Protein AF-A0A832DLS6-F1 (afdb_monomer)

Organism: NCBI:txid591197

Sequence (279 aa):
MELAEVLKFIRTNTEWLYVVIYQNKLFFIDYWSFVHFFSGILLPVVLTNLKIKRVYSISTLILIAYEVVEISLIYFAFNVFKPETIKDQFTDIFIGMFGVIIISLMKRKLSFQNLNLKLNLYALFSSFIVAFIWVGFYKYQYNFEALNTKGLNLWAFLWWSICLFLICQFHLRQKNKFQNEILYYFTLYISYLIILLVVEFIGYKILGIREIYHSDSTALLFDIIHGTFTLHFFYLTSPFIMIFFIELIKYLFEKFFYLNSSNQLNKQLVIFETAEAAE

Radius of gyration: 22.45 Å; Cα contacts (8 Å, |Δi|>4): 280; chains: 1; bounding box: 40×54×77 Å

Structure (mmCIF, N/CA/C/O backbone):
data_AF-A0A832DLS6-F1
#
_entry.id   AF-A0A832DLS6-F1
#
loop_
_atom_site.group_PDB
_atom_site.id
_atom_site.type_symbol
_atom_site.label_atom_id
_atom_site.label_alt_id
_atom_site.label_comp_id
_atom_site.label_asym_id
_atom_site.label_entity_id
_atom_site.label_seq_id
_atom_site.pdbx_PDB_ins_code
_atom_site.Cartn_x
_atom_site.Cartn_y
_atom_site.Cartn_z
_atom_site.occupancy
_atom_site.B_iso_or_equiv
_atom_site.auth_seq_id
_atom_site.auth_comp_id
_atom_site.auth_asym_id
_atom_site.auth_atom_id
_atom_site.pdbx_PDB_model_num
ATOM 1 N N . MET A 1 1 ? -15.694 -10.496 -23.649 1.00 71.56 1 MET A N 1
ATOM 2 C CA . MET A 1 1 ? -14.327 -10.811 -23.209 1.00 71.56 1 MET A CA 1
ATOM 3 C C . MET A 1 1 ? -14.288 -12.298 -22.942 1.00 71.56 1 MET A C 1
ATOM 5 O O . MET A 1 1 ? -15.034 -12.766 -22.085 1.00 71.56 1 MET A O 1
ATOM 9 N N . GLU A 1 2 ? -13.546 -13.041 -23.751 1.00 89.94 2 GLU A N 1
ATOM 10 C CA . GLU A 1 2 ? -13.392 -14.487 -23.568 1.00 89.94 2 GLU A CA 1
ATOM 11 C C . GLU A 1 2 ? -12.609 -14.771 -22.283 1.00 89.94 2 GLU A C 1
ATOM 13 O O . GLU A 1 2 ? -11.793 -13.949 -21.865 1.00 89.94 2 GLU A O 1
ATOM 18 N N . LEU A 1 3 ? -12.817 -15.937 -21.658 1.00 82.75 3 LEU A N 1
ATOM 19 C CA . LEU A 1 3 ? -12.108 -16.308 -20.426 1.00 82.75 3 LEU A CA 1
ATOM 20 C C . LEU A 1 3 ? -10.589 -16.124 -20.580 1.00 82.75 3 LEU A C 1
ATOM 22 O O . LEU A 1 3 ? -9.965 -15.502 -19.730 1.00 82.75 3 LEU A O 1
ATOM 26 N N . ALA A 1 4 ? -10.008 -16.559 -21.701 1.00 84.81 4 ALA A N 1
ATOM 27 C CA . ALA A 1 4 ? -8.581 -16.408 -21.984 1.00 84.81 4 ALA A CA 1
ATOM 28 C C . ALA A 1 4 ? -8.097 -14.944 -21.960 1.00 84.81 4 ALA A C 1
ATOM 30 O O . ALA A 1 4 ? -6.998 -14.665 -21.475 1.00 84.81 4 ALA A O 1
ATOM 31 N N . GLU A 1 5 ? -8.915 -14.001 -22.432 1.00 88.44 5 GLU A N 1
ATOM 32 C CA . GLU A 1 5 ? -8.599 -12.570 -22.397 1.00 88.44 5 GLU A CA 1
ATOM 33 C C . GLU A 1 5 ? -8.604 -12.038 -20.963 1.00 88.44 5 GLU A C 1
ATOM 35 O O . GLU A 1 5 ? -7.692 -11.300 -20.588 1.00 88.44 5 GLU A O 1
ATOM 40 N N . VAL A 1 6 ? -9.571 -12.467 -20.140 1.00 85.50 6 VAL A N 1
ATOM 41 C CA . VAL A 1 6 ? -9.621 -12.123 -18.708 1.00 85.50 6 VAL A CA 1
ATOM 42 C C . VAL A 1 6 ? -8.366 -12.620 -17.994 1.00 85.50 6 VAL A C 1
ATOM 44 O O . VAL A 1 6 ? -7.733 -11.874 -17.250 1.00 85.50 6 VAL A O 1
ATOM 47 N N . LEU A 1 7 ? -7.976 -13.871 -18.241 1.00 83.12 7 LEU A N 1
ATOM 48 C CA . LEU A 1 7 ? -6.823 -14.487 -17.585 1.00 83.12 7 LEU A CA 1
ATOM 49 C C . LEU A 1 7 ? -5.512 -13.819 -18.002 1.00 83.12 7 LEU A C 1
ATOM 51 O O . LEU A 1 7 ? -4.669 -13.516 -17.156 1.00 83.12 7 LEU A O 1
ATOM 55 N N . LYS A 1 8 ? -5.361 -13.521 -19.297 1.00 86.81 8 LYS A N 1
ATOM 56 C CA . LYS A 1 8 ? -4.220 -12.755 -19.809 1.00 86.81 8 LYS A CA 1
ATOM 57 C C . LYS A 1 8 ? -4.169 -11.366 -19.178 1.00 86.81 8 LYS A C 1
ATOM 59 O O . LYS A 1 8 ? -3.100 -10.942 -18.747 1.00 86.81 8 LYS A O 1
ATOM 64 N N . PHE A 1 9 ? -5.312 -10.687 -19.080 1.00 89.19 9 PHE A N 1
ATOM 65 C CA . PHE A 1 9 ? -5.409 -9.381 -18.438 1.00 89.19 9 PHE A CA 1
ATOM 66 C C . PHE A 1 9 ? -4.965 -9.437 -16.973 1.00 89.19 9 PHE A C 1
ATOM 68 O O . PHE A 1 9 ? -4.115 -8.642 -16.578 1.00 89.19 9 PHE A O 1
ATOM 75 N N . ILE A 1 10 ? -5.469 -10.392 -16.184 1.00 86.81 10 ILE A N 1
ATOM 76 C CA . ILE A 1 10 ? -5.063 -10.566 -14.780 1.00 86.81 10 ILE A CA 1
ATOM 77 C C . ILE A 1 10 ? -3.549 -10.768 -14.702 1.00 86.81 10 ILE A C 1
ATOM 79 O O . ILE A 1 10 ? -2.863 -9.982 -14.054 1.00 86.81 10 ILE A O 1
ATOM 83 N N . ARG A 1 11 ? -3.014 -11.747 -15.440 1.00 85.19 11 ARG A N 1
ATOM 84 C CA . ARG A 1 11 ? -1.590 -12.096 -15.402 1.00 85.19 11 ARG A CA 1
ATOM 85 C C . ARG A 1 11 ? -0.679 -10.930 -15.778 1.00 85.19 11 ARG A C 1
ATOM 87 O O . ARG A 1 11 ? 0.310 -10.692 -15.097 1.00 85.19 11 ARG A O 1
ATOM 94 N N . THR A 1 12 ? -0.990 -10.182 -16.836 1.00 88.56 12 THR A N 1
ATOM 95 C CA . THR A 1 12 ? -0.163 -9.036 -17.260 1.00 88.56 12 THR A CA 1
ATOM 96 C C . THR A 1 12 ? -0.137 -7.915 -16.214 1.00 88.56 12 THR A C 1
ATOM 98 O O . THR A 1 12 ? 0.878 -7.225 -16.061 1.00 88.56 12 THR A O 1
ATOM 101 N N . ASN A 1 13 ? -1.230 -7.751 -15.465 1.00 90.12 13 ASN A N 1
ATOM 102 C CA . ASN A 1 13 ? -1.349 -6.726 -14.432 1.00 90.12 13 ASN A CA 1
ATOM 103 C C . ASN A 1 13 ? -0.791 -7.168 -13.071 1.00 90.12 13 ASN A C 1
ATOM 105 O O . ASN A 1 13 ? -0.378 -6.310 -12.295 1.00 90.12 13 ASN A O 1
ATOM 109 N N . THR A 1 14 ? -0.710 -8.471 -12.789 1.00 91.75 14 THR A N 1
ATOM 110 C CA . THR A 1 14 ? -0.171 -9.001 -11.524 1.00 91.75 14 THR A CA 1
ATOM 111 C C . THR A 1 14 ? 1.238 -9.576 -11.638 1.00 91.75 14 THR A C 1
ATOM 113 O O . THR A 1 14 ? 1.842 -9.877 -10.618 1.00 91.75 14 THR A O 1
ATOM 116 N N . GLU A 1 15 ? 1.818 -9.694 -12.838 1.00 92.00 15 GLU A N 1
ATOM 117 C CA . GLU A 1 15 ? 3.132 -10.330 -13.033 1.00 92.00 15 GLU A CA 1
ATOM 118 C C . GLU A 1 15 ? 4.255 -9.721 -12.180 1.00 92.00 15 GLU A C 1
ATOM 120 O O . GLU A 1 15 ? 5.154 -10.440 -11.749 1.00 92.00 15 GLU A O 1
ATOM 125 N N . TRP A 1 16 ? 4.200 -8.415 -11.918 1.00 94.50 16 TRP A N 1
ATOM 126 C CA . TRP A 1 16 ? 5.198 -7.736 -11.094 1.00 94.50 16 TRP A CA 1
ATOM 127 C C . TRP A 1 16 ? 5.186 -8.212 -9.635 1.00 94.50 16 TRP A C 1
ATOM 129 O O . TRP A 1 16 ? 6.217 -8.109 -8.978 1.00 94.50 16 TRP A O 1
ATOM 139 N N . LEU A 1 17 ? 4.065 -8.758 -9.143 1.00 95.25 17 LEU A N 1
ATOM 140 C CA . LEU A 1 17 ? 3.954 -9.284 -7.782 1.00 95.25 17 LEU A CA 1
ATOM 141 C C . LEU A 1 17 ? 4.797 -10.557 -7.585 1.00 95.25 17 LEU A C 1
ATOM 143 O O . LEU A 1 17 ? 5.394 -10.735 -6.531 1.00 95.25 17 LEU A O 1
ATOM 147 N N . TYR A 1 18 ? 4.967 -11.352 -8.645 1.00 93.50 18 TYR A N 1
ATOM 148 C CA . TYR A 1 18 ? 5.774 -12.583 -8.660 1.00 93.50 18 TYR A CA 1
ATOM 149 C C . TYR A 1 18 ? 7.294 -12.340 -8.718 1.00 93.50 18 TYR A C 1
ATOM 151 O O . TYR A 1 18 ? 8.083 -13.253 -8.984 1.00 93.50 18 TYR A O 1
ATOM 159 N N . VAL A 1 19 ? 7.744 -11.090 -8.591 1.00 94.88 19 VAL A N 1
ATOM 160 C CA . VAL A 1 19 ? 9.173 -10.776 -8.627 1.00 94.88 19 VAL A CA 1
ATOM 161 C C . VAL A 1 19 ? 9.808 -11.134 -7.290 1.00 94.88 19 VAL A C 1
ATOM 163 O O . VAL A 1 19 ? 9.576 -10.482 -6.276 1.00 94.88 19 VAL A O 1
ATOM 166 N N . VAL A 1 20 ? 10.680 -12.140 -7.330 1.00 95.38 20 VAL A N 1
ATOM 167 C CA . VAL A 1 20 ? 11.445 -12.617 -6.174 1.00 95.38 20 VAL A CA 1
ATOM 168 C C . VAL A 1 20 ? 12.399 -11.537 -5.667 1.00 95.38 20 VAL A C 1
ATOM 170 O O . VAL A 1 20 ? 13.265 -11.054 -6.401 1.00 95.38 20 VAL A O 1
ATOM 173 N N . ILE A 1 21 ? 12.265 -11.205 -4.388 1.00 95.31 21 ILE A N 1
ATOM 174 C CA . ILE A 1 21 ? 13.106 -10.255 -3.652 1.00 95.31 21 ILE A CA 1
ATOM 175 C C . ILE A 1 21 ? 14.221 -11.004 -2.929 1.00 95.31 21 ILE A C 1
ATOM 177 O O . ILE A 1 21 ? 15.370 -10.566 -2.908 1.00 95.31 21 ILE A O 1
ATOM 181 N N . TYR A 1 22 ? 13.884 -12.143 -2.324 1.00 95.69 22 TYR A N 1
ATOM 182 C CA . TYR A 1 22 ? 14.816 -12.942 -1.545 1.00 95.69 22 TYR A CA 1
ATOM 183 C C . TYR A 1 22 ? 14.443 -14.421 -1.591 1.00 95.69 22 TYR A C 1
ATOM 185 O O . TYR A 1 22 ? 13.294 -14.786 -1.382 1.00 95.69 22 TYR A O 1
ATOM 193 N N . GLN A 1 23 ? 15.427 -15.293 -1.806 1.00 95.31 23 GLN A N 1
ATOM 194 C CA . GLN A 1 23 ? 15.210 -16.736 -1.812 1.00 95.31 23 GLN A CA 1
ATOM 195 C C . GLN A 1 23 ? 16.374 -17.459 -1.139 1.00 95.31 23 GLN A C 1
ATOM 197 O O . GLN A 1 23 ? 17.542 -17.218 -1.445 1.00 95.31 23 GLN A O 1
ATOM 202 N N . ASN A 1 24 ? 16.057 -18.384 -0.235 1.00 95.00 24 ASN A N 1
ATOM 203 C CA . ASN A 1 24 ? 17.026 -19.299 0.357 1.00 95.00 24 ASN A CA 1
ATOM 204 C C . ASN A 1 24 ? 16.451 -20.729 0.451 1.00 95.00 24 ASN A C 1
ATOM 206 O O . ASN A 1 24 ? 15.499 -21.097 -0.241 1.00 95.00 24 ASN A O 1
ATOM 210 N N . LYS A 1 25 ? 17.064 -21.597 1.267 1.00 93.12 25 LYS A N 1
ATOM 211 C CA . LYS A 1 25 ? 16.587 -22.980 1.430 1.00 93.12 25 LYS A CA 1
ATOM 212 C C . LYS A 1 25 ? 15.182 -23.064 2.045 1.00 93.12 25 LYS A C 1
ATOM 214 O O . LYS A 1 25 ? 14.459 -23.981 1.662 1.00 93.12 25 LYS A O 1
ATOM 219 N N . LEU A 1 26 ? 14.831 -22.137 2.936 1.00 90.38 26 LEU A N 1
ATOM 220 C CA . LEU A 1 26 ? 13.615 -22.117 3.757 1.00 90.38 26 LEU A CA 1
ATOM 221 C C . LEU A 1 26 ? 12.569 -21.093 3.295 1.00 90.38 26 LEU A C 1
ATOM 223 O O . LEU A 1 26 ? 11.389 -21.404 3.336 1.00 90.38 26 LEU A O 1
ATOM 227 N N . PHE A 1 27 ? 12.995 -19.904 2.868 1.00 91.81 27 PHE A N 1
ATOM 228 C CA . PHE A 1 27 ? 12.117 -18.782 2.543 1.00 91.81 27 PHE A CA 1
ATOM 229 C C . PHE A 1 27 ? 12.182 -18.418 1.063 1.00 91.81 27 PHE A C 1
ATOM 231 O O . PHE A 1 27 ? 13.255 -18.460 0.448 1.00 91.81 27 PHE A O 1
ATOM 238 N N . PHE A 1 28 ? 11.033 -18.015 0.536 1.00 95.56 28 PHE A N 1
ATOM 239 C CA . PHE A 1 28 ? 10.845 -17.450 -0.791 1.00 95.56 28 PHE A CA 1
ATOM 240 C C . PHE A 1 28 ? 9.986 -16.194 -0.628 1.00 95.56 28 PHE A C 1
ATOM 242 O O . PHE A 1 28 ? 8.816 -16.296 -0.307 1.00 95.56 28 PHE A O 1
ATOM 249 N N . ILE A 1 29 ? 10.605 -15.019 -0.723 1.00 96.38 29 ILE A N 1
ATOM 250 C CA . ILE A 1 29 ? 9.947 -13.726 -0.531 1.00 96.38 29 ILE A CA 1
ATOM 251 C C . ILE A 1 29 ? 9.910 -13.028 -1.879 1.00 96.38 29 ILE A C 1
ATOM 253 O O . ILE A 1 29 ? 10.962 -12.700 -2.441 1.00 96.38 29 ILE A O 1
ATOM 257 N N . ASP A 1 30 ? 8.712 -12.758 -2.361 1.00 96.25 30 ASP A N 1
ATOM 258 C CA . ASP A 1 30 ? 8.432 -11.934 -3.526 1.00 96.25 30 ASP A CA 1
ATOM 259 C C . ASP A 1 30 ? 7.600 -10.701 -3.113 1.00 96.25 30 ASP A C 1
ATOM 261 O O . ASP A 1 30 ? 7.616 -10.292 -1.944 1.00 96.25 30 ASP A O 1
ATOM 265 N N . TYR A 1 31 ? 6.913 -10.049 -4.052 1.00 96.62 31 TYR A N 1
ATOM 266 C CA . TYR A 1 31 ? 6.030 -8.938 -3.700 1.00 96.62 31 TYR A CA 1
ATOM 267 C C . TYR A 1 31 ? 4.631 -9.388 -3.247 1.00 96.62 31 TYR A C 1
ATOM 269 O O . TYR A 1 31 ? 3.991 -8.627 -2.510 1.00 96.62 31 TYR A O 1
ATOM 277 N N . TRP A 1 32 ? 4.169 -10.595 -3.599 1.00 96.12 32 TRP A N 1
ATOM 278 C CA . TRP A 1 32 ? 2.958 -11.187 -3.017 1.00 96.12 32 TRP A CA 1
ATOM 279 C C . TRP A 1 32 ? 3.090 -11.350 -1.511 1.00 96.12 32 TRP A C 1
ATOM 281 O O . TRP A 1 32 ? 2.161 -10.994 -0.784 1.00 96.12 32 TRP A O 1
ATOM 291 N N . SER A 1 33 ? 4.272 -11.705 -1.013 1.00 96.94 33 SER A N 1
ATOM 292 C CA . SER A 1 33 ? 4.547 -11.758 0.425 1.00 96.94 33 SER A CA 1
ATOM 293 C C . SER A 1 33 ? 4.143 -10.475 1.182 1.00 96.94 33 SER A C 1
ATOM 295 O O . SER A 1 33 ? 3.624 -10.544 2.300 1.00 96.94 33 SER A O 1
ATOM 297 N N . PHE A 1 34 ? 4.290 -9.278 0.591 1.00 97.06 34 PHE A N 1
ATOM 298 C CA . PHE A 1 34 ? 3.768 -8.049 1.212 1.00 97.06 34 PHE A CA 1
ATOM 299 C C . PHE A 1 34 ? 2.237 -8.019 1.237 1.00 97.06 34 PHE A C 1
ATOM 301 O O . PHE A 1 34 ? 1.647 -7.627 2.245 1.00 97.06 34 PHE A O 1
ATOM 308 N N . VAL A 1 35 ? 1.578 -8.454 0.164 1.00 96.94 35 VAL A N 1
ATOM 309 C CA . VAL A 1 35 ? 0.115 -8.572 0.110 1.00 96.94 35 VAL A CA 1
ATOM 310 C C . VAL A 1 35 ? -0.386 -9.536 1.189 1.00 96.94 35 VAL A C 1
ATOM 312 O O . VAL A 1 35 ? -1.320 -9.182 1.916 1.00 96.94 35 VAL A O 1
ATOM 315 N N . HIS A 1 36 ? 0.267 -10.688 1.384 1.00 97.50 36 HIS A N 1
ATOM 316 C CA . HIS A 1 36 ? -0.061 -11.626 2.465 1.00 97.50 36 HIS A CA 1
ATOM 317 C C . HIS A 1 36 ? 0.147 -10.997 3.843 1.00 97.50 36 HIS A C 1
ATOM 319 O O . HIS A 1 36 ? -0.736 -11.094 4.700 1.00 97.50 36 HIS A O 1
ATOM 325 N N . PHE A 1 37 ? 1.246 -10.263 4.052 1.00 98.12 37 PHE A N 1
ATOM 326 C CA . PHE A 1 37 ? 1.499 -9.542 5.302 1.00 98.12 37 PHE A CA 1
ATOM 327 C C . PHE A 1 37 ? 0.375 -8.550 5.645 1.00 98.12 37 PHE A C 1
ATOM 329 O O . PHE A 1 37 ? -0.190 -8.593 6.744 1.00 98.12 37 PHE A O 1
ATOM 336 N N . PHE A 1 38 ? 0.008 -7.672 4.704 1.00 97.44 38 PHE A N 1
ATOM 337 C CA . PHE A 1 38 ? -1.060 -6.690 4.917 1.00 97.44 38 PHE A CA 1
ATOM 338 C C . PHE A 1 38 ? -2.434 -7.351 5.041 1.00 97.44 38 PHE A C 1
ATOM 340 O O . PHE A 1 38 ? -3.232 -6.922 5.876 1.00 97.44 38 PHE A O 1
ATOM 347 N N . SER A 1 39 ? -2.696 -8.428 4.299 1.00 97.31 39 SER A N 1
ATOM 348 C CA . SER A 1 39 ? -3.913 -9.236 4.451 1.00 97.31 39 SER A CA 1
ATOM 349 C C . SER A 1 39 ? -4.004 -9.836 5.854 1.00 97.31 39 SER A C 1
ATOM 351 O O . SER A 1 39 ? -5.043 -9.729 6.507 1.00 97.31 39 SER A O 1
ATOM 353 N N . GLY A 1 40 ? -2.895 -10.360 6.380 1.00 97.94 40 GLY A N 1
ATOM 354 C CA . GLY A 1 40 ? -2.780 -10.848 7.753 1.00 97.94 40 GLY A CA 1
ATOM 355 C C . GLY A 1 40 ? -3.058 -9.784 8.818 1.00 97.94 40 GLY A C 1
ATOM 356 O O . GLY A 1 40 ? -3.590 -10.095 9.882 1.00 97.94 40 GLY A O 1
ATOM 357 N N . ILE A 1 41 ? -2.770 -8.513 8.534 1.00 97.50 41 ILE A N 1
ATOM 358 C CA . ILE A 1 41 ? -3.096 -7.393 9.429 1.00 97.50 41 ILE A CA 1
ATOM 359 C C . ILE A 1 41 ? -4.567 -6.981 9.299 1.00 97.50 41 ILE A C 1
ATOM 361 O O . ILE A 1 41 ? -5.247 -6.786 10.309 1.00 97.50 41 ILE A O 1
ATOM 365 N N . LEU A 1 42 ? -5.069 -6.843 8.071 1.00 97.06 42 LEU A N 1
ATOM 366 C CA . LEU A 1 42 ? -6.403 -6.306 7.795 1.00 97.06 42 LEU A CA 1
ATOM 367 C C . LEU A 1 42 ? -7.525 -7.312 8.092 1.00 97.06 42 LEU A C 1
ATOM 369 O O . LEU A 1 42 ? -8.582 -6.903 8.577 1.00 97.06 42 LEU A O 1
ATOM 373 N N . LEU A 1 43 ? -7.308 -8.615 7.882 1.00 97.56 43 LEU A N 1
ATOM 374 C CA . LEU A 1 43 ? -8.317 -9.652 8.133 1.00 97.56 43 LEU A CA 1
ATOM 375 C C . LEU A 1 43 ? -8.808 -9.649 9.596 1.00 97.56 43 LEU A C 1
ATOM 377 O O . LEU A 1 43 ? -10.016 -9.493 9.809 1.00 97.56 43 LEU A O 1
ATOM 381 N N . PRO A 1 44 ? -7.939 -9.711 10.629 1.00 97.62 44 PRO A N 1
ATOM 382 C CA . PRO A 1 44 ? -8.379 -9.610 12.018 1.00 97.62 44 PRO A CA 1
ATOM 383 C C . PRO A 1 44 ? -9.131 -8.315 12.339 1.00 97.62 44 PRO A C 1
ATOM 385 O O . PRO A 1 44 ? -10.058 -8.327 13.159 1.00 97.62 44 PRO A O 1
ATOM 388 N N . VAL A 1 45 ? -8.740 -7.200 11.712 1.00 96.44 45 VAL A N 1
ATOM 389 C CA . VAL A 1 45 ? -9.381 -5.889 11.888 1.00 96.44 45 VAL A CA 1
ATOM 390 C C . VAL A 1 45 ? -10.815 -5.936 11.363 1.00 96.44 45 VAL A C 1
ATOM 392 O O . VAL A 1 45 ? -11.753 -5.639 12.108 1.00 96.44 45 VAL A O 1
ATOM 395 N N . VAL A 1 46 ? -11.006 -6.397 10.124 1.00 97.06 46 VAL A N 1
ATOM 396 C CA . VAL A 1 46 ? -12.327 -6.536 9.491 1.00 97.06 46 VAL A CA 1
ATOM 397 C C . VAL A 1 46 ? -13.208 -7.519 10.264 1.00 97.06 46 VAL A C 1
ATOM 399 O O . VAL A 1 46 ? -14.322 -7.168 10.654 1.00 97.06 46 VAL A O 1
ATOM 402 N N . LEU A 1 47 ? -12.709 -8.718 10.572 1.00 97.06 47 LEU A N 1
ATOM 403 C CA . LEU A 1 47 ? -13.479 -9.746 11.283 1.00 97.06 47 LEU A CA 1
ATOM 404 C C . LEU A 1 47 ? -13.895 -9.296 12.695 1.00 97.06 47 LEU A C 1
ATOM 406 O O . LEU A 1 47 ? -15.022 -9.555 13.123 1.00 97.06 47 LEU A O 1
ATOM 410 N N . THR A 1 48 ? -13.030 -8.569 13.413 1.00 95.38 48 THR A N 1
ATOM 411 C CA . THR A 1 48 ? -13.398 -7.956 14.705 1.00 95.38 48 THR A CA 1
ATOM 412 C C . THR A 1 48 ? -14.519 -6.933 14.526 1.00 95.38 48 THR A C 1
ATOM 414 O O . THR A 1 48 ? -15.464 -6.913 15.315 1.00 95.38 48 THR A O 1
ATOM 417 N N . ASN A 1 49 ? -14.442 -6.094 13.491 1.00 94.56 49 ASN A N 1
ATOM 418 C CA . ASN A 1 49 ? -15.448 -5.068 13.212 1.00 94.56 49 ASN A CA 1
ATOM 419 C C . ASN A 1 49 ? -16.813 -5.662 12.832 1.00 94.56 49 ASN A C 1
ATOM 421 O O . ASN A 1 49 ? -17.840 -5.026 13.092 1.00 94.56 49 ASN A O 1
ATOM 425 N N . LEU A 1 50 ? -16.815 -6.877 12.278 1.00 95.88 50 LEU A N 1
ATOM 426 C CA . LEU A 1 50 ? -17.993 -7.711 12.020 1.00 95.88 50 LEU A CA 1
ATOM 427 C C . LEU A 1 50 ? -18.457 -8.513 13.251 1.00 95.88 50 LEU A C 1
ATOM 429 O O . LEU A 1 50 ? -19.408 -9.282 13.159 1.00 95.88 50 LEU A O 1
ATOM 433 N N . LYS A 1 51 ? -17.815 -8.332 14.415 1.00 94.94 51 LYS A N 1
ATOM 434 C CA . LYS A 1 51 ? -18.118 -9.025 15.682 1.00 94.94 51 LYS A CA 1
ATOM 435 C C . LYS A 1 51 ? -18.020 -10.557 15.589 1.00 94.94 51 LYS A C 1
ATOM 437 O O . LYS A 1 51 ? -18.676 -11.273 16.346 1.00 94.94 51 LYS A O 1
ATOM 442 N N . ILE A 1 52 ? -17.181 -11.070 14.690 1.00 96.00 52 ILE A N 1
ATOM 443 C CA . ILE A 1 52 ? -16.971 -12.510 14.521 1.00 96.00 52 ILE A CA 1
ATOM 444 C C . ILE A 1 52 ? -16.170 -13.059 15.714 1.00 96.00 52 ILE A C 1
ATOM 446 O O . ILE A 1 52 ? -15.182 -12.470 16.154 1.00 96.00 52 ILE A O 1
ATOM 450 N N . LYS A 1 53 ? -16.592 -14.202 16.269 1.00 93.31 53 LYS A N 1
ATOM 451 C CA . LYS A 1 53 ? -15.860 -14.902 17.342 1.00 93.31 53 LYS A CA 1
ATOM 452 C C . LYS A 1 53 ? -14.640 -15.630 16.767 1.00 93.31 53 LYS A C 1
ATOM 454 O O . LYS A 1 53 ? -14.646 -16.018 15.610 1.00 93.31 53 LYS A O 1
ATOM 459 N N . ARG A 1 54 ? -13.607 -15.874 17.587 1.00 95.25 54 ARG A N 1
ATOM 460 C CA . ARG A 1 54 ? -12.374 -16.594 17.179 1.00 95.25 54 ARG A CA 1
ATOM 461 C C . ARG A 1 54 ? -11.653 -15.954 15.975 1.00 95.25 54 ARG A C 1
ATOM 463 O O . ARG A 1 54 ? -11.073 -16.655 15.153 1.00 95.25 54 ARG A O 1
ATOM 470 N N . VAL A 1 55 ? -11.655 -14.618 15.920 1.00 96.06 55 VAL A N 1
ATOM 471 C CA . VAL A 1 55 ? -11.057 -13.778 14.861 1.00 96.06 55 VAL A CA 1
ATOM 472 C C . VAL A 1 55 ? -9.712 -14.300 14.351 1.00 96.06 55 VAL A C 1
ATOM 474 O O . VAL A 1 55 ? -9.538 -14.467 13.148 1.00 96.06 55 VAL A O 1
ATOM 477 N N . TYR A 1 56 ? -8.768 -14.569 15.256 1.00 95.38 56 TYR A N 1
ATOM 478 C CA . TYR A 1 56 ? -7.413 -14.970 14.876 1.00 95.38 56 TYR A CA 1
ATOM 479 C C . TYR A 1 56 ? -7.381 -16.351 14.215 1.00 95.38 56 TYR A C 1
ATOM 481 O O . TYR A 1 56 ? -6.776 -16.497 13.162 1.00 95.38 56 TYR A O 1
ATOM 489 N N . SER A 1 57 ? -8.103 -17.333 14.766 1.00 96.06 57 SER A N 1
ATOM 490 C CA . SER A 1 57 ? -8.197 -18.675 14.178 1.00 96.06 57 SER A CA 1
ATOM 491 C C . SER A 1 57 ? -8.861 -18.653 12.802 1.00 96.06 57 SER A C 1
ATOM 493 O O . SER A 1 57 ? -8.410 -19.346 11.898 1.00 96.06 57 SER A O 1
ATOM 495 N N . ILE A 1 58 ? -9.906 -17.836 12.626 1.00 97.69 58 ILE A N 1
ATOM 496 C CA . ILE A 1 58 ? -10.575 -17.675 11.328 1.00 97.69 58 ILE A CA 1
ATOM 497 C C . ILE A 1 58 ? -9.656 -16.970 10.328 1.00 97.69 58 ILE A C 1
ATOM 499 O O . ILE A 1 58 ? -9.606 -17.381 9.178 1.00 97.69 58 ILE A O 1
ATOM 503 N N . SER A 1 59 ? -8.890 -15.963 10.757 1.00 97.44 59 SER A N 1
ATOM 504 C CA . SER A 1 59 ? -7.913 -15.294 9.883 1.00 97.44 59 SER A CA 1
ATOM 505 C C . SER A 1 59 ? -6.862 -16.284 9.378 1.00 97.44 59 SER A C 1
ATOM 507 O O . SER A 1 59 ? -6.608 -16.342 8.182 1.00 97.44 59 SER A O 1
ATOM 509 N N . THR A 1 60 ? -6.310 -17.117 10.268 1.00 95.69 60 THR A N 1
ATOM 510 C CA . THR A 1 60 ? -5.375 -18.186 9.889 1.00 95.69 60 THR A CA 1
ATOM 511 C C . THR A 1 60 ? -6.015 -19.186 8.929 1.00 95.69 60 THR A C 1
ATOM 513 O O . THR A 1 60 ? -5.395 -19.549 7.937 1.00 95.69 60 THR A O 1
ATOM 516 N N . LEU A 1 61 ? -7.262 -19.602 9.183 1.00 97.56 61 LEU A N 1
ATOM 517 C CA . LEU A 1 61 ? -7.973 -20.520 8.294 1.00 97.56 61 LEU A CA 1
ATOM 518 C C . LEU A 1 61 ? -8.199 -19.915 6.903 1.00 97.56 61 LEU A C 1
ATOM 520 O O . LEU A 1 61 ? -8.033 -20.623 5.921 1.00 97.56 61 LEU A O 1
ATOM 524 N N . ILE A 1 62 ? -8.549 -18.627 6.815 1.00 97.69 62 ILE A N 1
ATOM 525 C CA . ILE A 1 62 ? -8.730 -17.925 5.536 1.00 97.69 62 ILE A CA 1
ATOM 526 C C . ILE A 1 62 ? -7.411 -17.857 4.761 1.00 97.69 62 ILE A C 1
ATOM 528 O O . ILE A 1 62 ? -7.421 -18.137 3.570 1.00 97.69 62 ILE A O 1
ATOM 532 N N . LEU A 1 63 ? -6.292 -17.534 5.420 1.00 96.31 63 LEU A N 1
ATOM 533 C CA . LEU A 1 63 ? -4.974 -17.501 4.770 1.00 96.31 63 LEU A CA 1
ATOM 534 C C . LEU A 1 63 ? -4.583 -18.882 4.222 1.00 96.31 63 LEU A C 1
ATOM 536 O O . LEU A 1 63 ? -4.189 -18.993 3.072 1.00 96.31 63 LEU A O 1
ATOM 540 N N . ILE A 1 64 ? -4.775 -19.949 5.005 1.00 96.06 64 ILE A N 1
ATOM 541 C CA . ILE A 1 64 ? -4.516 -21.323 4.541 1.00 96.06 64 ILE A CA 1
ATOM 542 C C . ILE A 1 64 ? -5.468 -21.708 3.401 1.00 96.06 64 ILE A C 1
ATOM 544 O O . ILE A 1 64 ? -5.059 -22.342 2.434 1.00 96.06 64 ILE A O 1
ATOM 548 N N . ALA A 1 65 ? -6.750 -21.353 3.510 1.00 96.00 65 ALA A N 1
ATOM 549 C CA . ALA A 1 65 ? -7.736 -21.660 2.481 1.00 96.00 65 ALA A CA 1
ATOM 550 C C . ALA A 1 65 ? -7.441 -20.927 1.167 1.00 96.00 65 ALA A C 1
ATOM 552 O O . ALA A 1 65 ? -7.682 -21.500 0.110 1.00 96.00 65 ALA A O 1
ATOM 553 N N . TYR A 1 66 ? -6.916 -19.700 1.229 1.00 94.44 66 TYR A N 1
ATOM 554 C CA . TYR A 1 66 ? -6.491 -18.941 0.056 1.00 94.44 66 TYR A CA 1
ATOM 555 C C . TYR A 1 66 ? -5.408 -19.696 -0.727 1.00 94.44 66 TYR A C 1
ATOM 557 O O . TYR A 1 66 ? -5.631 -19.998 -1.895 1.00 94.44 66 TYR A O 1
ATOM 565 N N . GLU A 1 67 ? -4.334 -20.127 -0.059 1.00 93.00 67 GLU A N 1
ATOM 566 C CA . GLU A 1 67 ? -3.270 -20.943 -0.669 1.00 93.00 67 GLU A CA 1
ATOM 567 C C . GLU A 1 67 ? -3.804 -22.242 -1.294 1.00 93.00 67 GLU A C 1
ATOM 569 O O . GLU A 1 67 ? -3.484 -22.615 -2.422 1.00 93.00 67 GLU A O 1
ATOM 574 N N . VAL A 1 68 ? -4.702 -22.941 -0.589 1.00 91.62 68 VAL A N 1
ATOM 575 C CA . VAL A 1 68 ? -5.322 -24.167 -1.119 1.00 91.62 68 VAL A CA 1
ATOM 576 C C . VAL A 1 68 ? -6.145 -23.875 -2.376 1.00 91.62 68 VAL A C 1
ATOM 578 O O . VAL A 1 68 ? -6.127 -24.673 -3.319 1.00 91.62 68 VAL A O 1
ATOM 581 N N . VAL A 1 69 ? -6.876 -22.758 -2.403 1.00 89.94 69 VAL A N 1
ATOM 582 C CA . VAL A 1 69 ? -7.648 -22.328 -3.575 1.00 89.94 69 VAL A CA 1
ATOM 583 C C . VAL A 1 69 ? -6.718 -21.967 -4.727 1.00 89.94 69 VAL A C 1
ATOM 585 O O . VAL A 1 69 ? -6.990 -22.386 -5.847 1.00 89.94 69 VAL A O 1
ATOM 588 N N . GLU A 1 70 ? -5.618 -21.266 -4.477 1.00 85.06 70 GLU A N 1
ATOM 589 C CA . GLU A 1 70 ? -4.625 -20.922 -5.496 1.00 85.06 70 GLU A CA 1
ATOM 590 C C . GLU A 1 70 ? -4.013 -22.168 -6.145 1.00 85.06 70 GLU A C 1
ATOM 592 O O . GLU A 1 70 ? -4.085 -22.331 -7.368 1.00 85.06 70 GLU A O 1
ATOM 597 N N . ILE A 1 71 ? -3.542 -23.119 -5.333 1.00 85.06 71 ILE A N 1
ATOM 598 C CA . ILE A 1 71 ? -3.052 -24.419 -5.812 1.00 85.06 71 ILE A CA 1
ATOM 599 C C . ILE A 1 71 ? -4.139 -25.130 -6.623 1.00 85.06 71 ILE A C 1
ATOM 601 O O . ILE A 1 71 ? -3.882 -25.645 -7.713 1.00 85.06 71 ILE A O 1
ATOM 605 N N . SER A 1 72 ? -5.374 -25.143 -6.120 1.00 84.19 72 SER A N 1
ATOM 606 C CA . SER A 1 72 ? -6.498 -25.768 -6.819 1.00 84.19 72 SER A CA 1
ATOM 607 C C . SER A 1 72 ? -6.758 -25.100 -8.171 1.00 84.19 72 SER A C 1
ATOM 609 O O . SER A 1 72 ? -6.999 -25.795 -9.155 1.00 84.19 72 SER A O 1
ATOM 611 N N . LEU A 1 73 ? -6.666 -23.773 -8.263 1.00 81.31 73 LEU A N 1
ATOM 612 C CA . LEU A 1 73 ? -6.844 -23.038 -9.515 1.00 81.31 73 LEU A CA 1
ATOM 613 C C . LEU A 1 73 ? -5.727 -23.332 -10.519 1.00 81.31 73 LEU A C 1
ATOM 615 O O . LEU A 1 73 ? -6.019 -23.414 -11.708 1.00 81.31 73 LEU A O 1
ATOM 619 N N . ILE A 1 74 ? -4.494 -23.595 -10.081 1.00 76.81 74 ILE A N 1
ATOM 620 C CA . ILE A 1 74 ? -3.430 -24.064 -10.985 1.00 76.81 74 ILE A CA 1
ATOM 621 C C . ILE A 1 74 ? -3.824 -25.398 -11.645 1.00 76.81 74 ILE A C 1
ATOM 623 O O . ILE A 1 74 ? -3.658 -25.554 -12.856 1.00 76.81 74 ILE A O 1
ATOM 627 N N . TYR A 1 75 ? -4.388 -26.341 -10.882 1.00 75.88 75 TYR A N 1
ATOM 628 C CA . TYR A 1 75 ? -4.750 -27.671 -11.392 1.00 75.88 75 TYR A CA 1
ATOM 629 C C . TYR A 1 75 ? -6.091 -27.721 -12.140 1.00 75.88 75 TYR A C 1
ATOM 631 O O . TYR A 1 75 ? -6.219 -28.472 -13.107 1.00 75.88 75 TYR A O 1
ATOM 639 N N . PHE A 1 76 ? -7.091 -26.947 -11.711 1.00 74.31 76 PHE A N 1
ATOM 640 C CA . PHE A 1 76 ? -8.453 -26.993 -12.261 1.00 74.31 76 PHE A CA 1
ATOM 641 C C . PHE A 1 76 ? -8.754 -25.874 -13.264 1.00 74.31 76 PHE A C 1
ATOM 643 O O . PHE A 1 76 ? -9.628 -26.042 -14.115 1.00 74.31 76 PHE A O 1
ATOM 650 N N . ALA A 1 77 ? -8.049 -24.744 -13.194 1.00 63.31 77 ALA A N 1
ATOM 651 C CA . ALA A 1 77 ? -8.289 -23.568 -14.022 1.00 63.31 77 ALA A CA 1
ATOM 652 C C . ALA A 1 77 ? -7.020 -23.170 -14.801 1.00 63.31 77 ALA A C 1
ATOM 654 O O . ALA A 1 77 ? -6.331 -22.214 -14.469 1.00 63.31 77 ALA A O 1
ATOM 655 N N . PHE A 1 78 ? -6.730 -23.908 -15.879 1.00 57.22 78 PHE A N 1
ATOM 656 C CA . PHE A 1 78 ? -5.985 -23.461 -17.073 1.00 57.22 78 PHE A CA 1
ATOM 657 C C . PHE A 1 78 ? -4.765 -22.517 -16.881 1.00 57.22 78 PHE A C 1
ATOM 659 O O . PHE A 1 78 ? -4.641 -21.539 -17.617 1.00 57.22 78 PHE A O 1
ATOM 666 N N . ASN A 1 79 ? -3.826 -22.799 -15.965 1.00 62.81 79 ASN A N 1
ATOM 667 C CA . ASN A 1 79 ? -2.576 -22.022 -15.806 1.00 62.81 79 ASN A CA 1
ATOM 668 C C . ASN A 1 79 ? -2.778 -20.496 -15.602 1.00 62.81 79 ASN A C 1
ATOM 670 O O . ASN A 1 79 ? -1.995 -19.690 -16.119 1.00 62.81 79 ASN A O 1
ATOM 674 N N . VAL A 1 80 ? -3.837 -20.088 -14.887 1.00 63.88 80 VAL A N 1
ATOM 675 C CA . VAL A 1 80 ? -4.130 -18.667 -14.583 1.00 63.88 80 VAL A CA 1
ATOM 676 C C . VAL A 1 80 ? -2.988 -18.002 -13.824 1.00 63.88 80 VAL A C 1
ATOM 678 O O . VAL A 1 80 ? -2.563 -16.897 -14.170 1.00 63.88 80 VAL A O 1
ATOM 681 N N . PHE A 1 81 ? -2.473 -18.705 -12.822 1.00 63.25 81 PHE A N 1
ATOM 682 C CA . PHE A 1 81 ? -1.349 -18.277 -12.006 1.00 63.25 81 PHE A CA 1
ATOM 683 C C . PHE A 1 81 ? -0.070 -18.972 -12.470 1.00 63.25 81 PHE A C 1
ATOM 685 O O . PHE A 1 81 ? -0.106 -20.064 -13.051 1.00 63.25 81 PHE A O 1
ATOM 692 N N . LYS A 1 82 ? 1.082 -18.320 -12.265 1.00 71.44 82 LYS A N 1
ATOM 693 C CA . LYS A 1 82 ? 2.364 -19.005 -12.466 1.00 71.44 82 LYS A CA 1
ATOM 694 C C . LYS A 1 82 ? 2.439 -20.128 -11.423 1.00 71.44 82 LYS A C 1
ATOM 696 O O . LYS A 1 82 ? 2.086 -19.866 -10.283 1.00 71.44 82 LYS A O 1
ATOM 701 N N . PRO A 1 83 ? 2.867 -21.351 -11.786 1.00 74.38 83 PRO A N 1
ATOM 702 C CA . PRO A 1 83 ? 3.004 -22.422 -10.811 1.00 74.38 83 PRO A CA 1
ATOM 703 C C . PRO A 1 83 ? 3.943 -21.984 -9.690 1.00 74.38 83 PRO A C 1
ATOM 705 O O . PRO A 1 83 ? 5.137 -21.781 -9.926 1.00 74.38 83 PRO A O 1
ATOM 708 N N . GLU A 1 84 ? 3.393 -21.822 -8.496 1.00 77.81 84 GLU A N 1
ATOM 709 C CA . GLU A 1 84 ? 4.163 -21.459 -7.320 1.00 77.81 84 GLU A CA 1
ATOM 710 C C . GLU A 1 84 ? 4.819 -22.690 -6.706 1.00 77.81 84 GLU A C 1
ATOM 712 O O . GLU A 1 84 ? 4.361 -23.832 -6.835 1.00 77.81 84 GLU A O 1
ATOM 717 N N . THR A 1 85 ? 5.951 -22.471 -6.047 1.00 86.12 85 THR A N 1
ATOM 718 C CA . THR A 1 85 ? 6.640 -23.565 -5.362 1.00 86.12 85 THR A CA 1
ATOM 719 C C . THR A 1 85 ? 6.013 -23.794 -3.992 1.00 86.12 85 THR A C 1
ATOM 721 O O . THR A 1 85 ? 5.545 -22.863 -3.354 1.00 86.12 85 THR A O 1
ATOM 724 N N . ILE A 1 86 ? 6.103 -25.014 -3.453 1.00 87.88 86 ILE A N 1
ATOM 725 C CA . ILE A 1 86 ? 5.660 -25.301 -2.070 1.00 87.88 86 ILE A CA 1
ATOM 7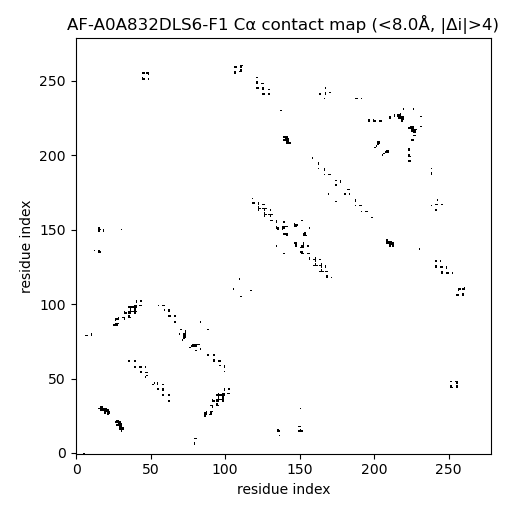26 C C . ILE A 1 86 ? 6.330 -24.355 -1.046 1.00 87.88 86 ILE A C 1
ATOM 728 O O . ILE A 1 86 ? 5.769 -24.074 0.010 1.00 87.88 86 ILE A O 1
ATOM 732 N N . LYS A 1 87 ? 7.537 -23.853 -1.348 1.00 90.75 87 LYS A N 1
ATOM 733 C CA . LYS A 1 87 ? 8.250 -22.895 -0.490 1.00 90.75 87 LYS A CA 1
ATOM 734 C C . LYS A 1 87 ? 7.597 -21.514 -0.459 1.00 90.75 87 LYS A C 1
ATOM 736 O O . LYS A 1 87 ? 7.686 -20.857 0.573 1.00 90.75 87 LYS A O 1
ATOM 741 N N . ASP A 1 88 ? 7.008 -21.105 -1.573 1.00 90.69 88 ASP A N 1
ATOM 742 C CA . ASP A 1 88 ? 6.317 -19.827 -1.763 1.00 90.69 88 ASP A CA 1
ATOM 743 C C . ASP A 1 88 ? 5.095 -19.776 -0.847 1.00 90.69 88 ASP A C 1
ATOM 745 O O . ASP A 1 88 ? 5.094 -19.107 0.177 1.00 90.69 88 ASP A O 1
ATOM 749 N N . GLN A 1 89 ? 4.214 -20.750 -1.053 1.00 92.12 89 GLN A N 1
ATOM 750 C CA . GLN A 1 89 ? 3.018 -21.044 -0.271 1.00 92.12 89 GLN A CA 1
ATOM 751 C C . GLN A 1 89 ? 3.287 -21.120 1.243 1.00 92.12 89 GLN A C 1
ATOM 753 O O . GLN A 1 89 ? 2.572 -20.551 2.070 1.00 92.12 89 GLN A O 1
ATOM 758 N N . PHE A 1 90 ? 4.358 -21.816 1.647 1.00 94.38 90 PHE A N 1
ATOM 759 C CA . PHE A 1 90 ? 4.767 -21.845 3.053 1.00 94.38 90 PHE A CA 1
ATOM 760 C C . PHE A 1 90 ? 5.187 -20.459 3.564 1.00 94.38 90 PHE A C 1
ATOM 762 O O . PHE A 1 90 ? 4.852 -20.089 4.694 1.00 94.38 90 PHE A O 1
ATOM 769 N N . THR A 1 91 ? 5.932 -19.707 2.754 1.00 96.12 91 THR A N 1
ATOM 770 C CA . THR A 1 91 ? 6.403 -18.365 3.101 1.00 96.12 91 THR A CA 1
ATOM 771 C C . THR A 1 91 ? 5.238 -17.382 3.196 1.00 96.12 91 THR A C 1
ATOM 773 O O . THR A 1 91 ? 5.173 -16.646 4.179 1.00 96.12 91 THR A O 1
ATOM 776 N N . ASP A 1 92 ? 4.270 -17.435 2.288 1.00 95.69 92 ASP A N 1
ATOM 777 C CA . ASP A 1 92 ? 3.103 -16.552 2.283 1.00 95.69 92 ASP A CA 1
ATOM 778 C C . ASP A 1 92 ? 2.166 -16.796 3.464 1.00 95.69 92 ASP A C 1
ATOM 780 O O . ASP A 1 92 ? 1.780 -15.845 4.157 1.00 95.69 92 ASP A O 1
ATOM 784 N N . ILE A 1 93 ? 1.903 -18.060 3.818 1.00 96.31 93 ILE A N 1
ATOM 785 C CA . ILE A 1 93 ? 1.180 -18.388 5.057 1.00 96.31 93 ILE A CA 1
ATOM 786 C C . ILE A 1 93 ? 1.955 -17.866 6.268 1.00 96.31 93 ILE A C 1
ATOM 788 O O . ILE A 1 93 ? 1.369 -17.249 7.162 1.00 96.31 93 ILE A O 1
ATOM 792 N N . PHE A 1 94 ? 3.271 -18.095 6.322 1.00 97.31 94 PHE A N 1
ATOM 793 C CA . PHE A 1 94 ? 4.105 -17.644 7.435 1.00 97.31 94 PHE A CA 1
ATOM 794 C C . PHE A 1 94 ? 4.084 -16.117 7.588 1.00 97.31 94 PHE A C 1
ATOM 796 O O . PHE A 1 94 ? 3.863 -15.609 8.692 1.00 97.31 94 PHE A O 1
ATOM 803 N N . ILE A 1 95 ? 4.255 -15.379 6.493 1.00 98.00 95 ILE A N 1
ATOM 804 C CA . ILE A 1 95 ? 4.267 -13.914 6.470 1.00 98.00 95 ILE A CA 1
ATOM 805 C C . ILE A 1 95 ? 2.873 -13.346 6.771 1.00 98.00 95 ILE A C 1
ATOM 807 O O . ILE A 1 95 ? 2.745 -12.401 7.558 1.00 98.00 95 ILE A O 1
ATOM 811 N N . GLY A 1 96 ? 1.811 -13.956 6.245 1.00 98.19 96 GLY A N 1
ATOM 812 C CA . GLY A 1 96 ? 0.437 -13.602 6.591 1.00 98.19 96 GLY A CA 1
ATOM 813 C C . GLY A 1 96 ? 0.141 -13.813 8.078 1.00 98.19 96 GLY A C 1
ATOM 814 O O . GLY A 1 96 ? -0.366 -12.914 8.755 1.00 98.19 96 GLY A O 1
ATOM 815 N N . MET A 1 97 ? 0.530 -14.959 8.645 1.00 98.06 97 MET A N 1
ATOM 816 C CA . MET A 1 97 ? 0.409 -15.213 10.087 1.00 98.06 97 MET A CA 1
ATOM 817 C C . MET A 1 97 ? 1.238 -14.230 10.919 1.00 98.06 97 MET A C 1
ATOM 819 O O . MET A 1 97 ? 0.791 -13.800 11.986 1.00 98.06 97 MET A O 1
ATOM 823 N N . PHE A 1 98 ? 2.415 -13.829 10.439 1.00 98.00 98 PHE A N 1
ATOM 824 C CA . PHE A 1 98 ? 3.224 -12.808 11.095 1.00 98.00 98 PHE A CA 1
ATOM 825 C C . PHE A 1 98 ? 2.478 -11.465 11.183 1.00 98.00 98 PHE A C 1
ATOM 827 O O . PHE A 1 98 ? 2.450 -10.849 12.253 1.00 98.00 98 PHE A O 1
ATOM 834 N N . GLY A 1 99 ? 1.766 -11.066 10.123 1.00 98.00 99 GLY A N 1
ATOM 835 C CA . GLY A 1 99 ? 0.848 -9.921 10.143 1.00 98.00 99 GLY A CA 1
ATOM 836 C C . GLY A 1 99 ? -0.252 -10.044 11.210 1.00 98.00 99 GLY A C 1
ATOM 837 O O . GLY A 1 99 ? -0.472 -9.112 11.992 1.00 98.00 99 GLY A O 1
ATOM 838 N N . VAL A 1 100 ? -0.882 -11.223 11.323 1.00 97.69 100 VAL A N 1
ATOM 839 C CA . VAL A 1 100 ? -1.905 -11.524 12.350 1.00 97.69 100 VAL A CA 1
ATOM 840 C C . VAL A 1 100 ? -1.340 -11.370 13.770 1.00 97.69 100 VAL A C 1
ATOM 842 O O . VAL A 1 100 ? -1.993 -10.806 14.658 1.00 97.69 100 VAL A O 1
ATOM 845 N N . ILE A 1 101 ? -0.118 -11.854 14.003 1.00 96.69 101 ILE A N 1
ATOM 846 C CA . ILE A 1 101 ? 0.564 -11.740 15.299 1.00 96.69 101 ILE A CA 1
ATOM 847 C C . ILE A 1 101 ? 0.831 -10.270 15.626 1.00 96.69 101 ILE A C 1
ATOM 849 O O . ILE A 1 101 ? 0.481 -9.821 16.723 1.00 96.69 101 ILE A O 1
ATOM 853 N N . ILE A 1 102 ? 1.389 -9.504 14.683 1.00 95.81 102 ILE A N 1
ATOM 854 C CA . ILE A 1 102 ? 1.682 -8.078 14.878 1.00 95.81 102 ILE A CA 1
ATOM 855 C C . ILE A 1 102 ? 0.420 -7.311 15.274 1.00 95.81 102 ILE A C 1
ATOM 857 O O . ILE A 1 102 ? 0.429 -6.609 16.290 1.00 95.81 102 ILE A O 1
ATOM 861 N N . ILE A 1 103 ? -0.688 -7.475 14.544 1.00 94.81 103 ILE A N 1
ATOM 862 C CA . ILE A 1 103 ? -1.914 -6.728 14.848 1.00 94.81 103 ILE A CA 1
ATOM 863 C C . ILE A 1 103 ? -2.543 -7.152 16.182 1.00 94.81 103 ILE A C 1
ATOM 865 O O . ILE A 1 103 ? -3.094 -6.315 16.897 1.00 94.81 103 ILE A O 1
ATOM 869 N N . SER A 1 104 ? -2.407 -8.421 16.579 1.00 92.75 104 SER A N 1
ATOM 870 C CA . SER A 1 104 ? -2.831 -8.911 17.898 1.00 92.75 104 SER A CA 1
ATOM 871 C C . SER A 1 104 ? -2.033 -8.268 19.038 1.00 92.75 104 SER A C 1
ATOM 873 O O . SER A 1 104 ? -2.611 -7.784 20.018 1.00 92.75 104 SER A O 1
ATOM 875 N N . LEU A 1 105 ? -0.704 -8.193 18.897 1.00 91.06 105 LEU A N 1
ATOM 876 C CA . LEU A 1 105 ? 0.177 -7.526 19.862 1.00 91.06 105 LEU A CA 1
ATOM 877 C C . LEU A 1 105 ? -0.123 -6.026 19.941 1.00 91.06 105 LEU A C 1
ATOM 879 O O . LEU A 1 105 ? -0.262 -5.466 21.033 1.00 91.06 105 LEU A O 1
ATOM 883 N N . MET A 1 106 ? -0.299 -5.386 18.786 1.00 90.25 106 MET A N 1
ATOM 884 C CA . MET A 1 106 ? -0.694 -3.986 18.696 1.00 90.25 106 MET A CA 1
ATOM 885 C C . MET A 1 106 ? -2.054 -3.733 19.336 1.00 90.25 106 MET A C 1
ATOM 887 O O . MET A 1 106 ? -2.184 -2.760 20.070 1.00 90.25 106 MET A O 1
ATOM 891 N N . LYS A 1 107 ? -3.048 -4.609 19.137 1.00 88.00 107 LYS A N 1
ATOM 892 C CA . LYS A 1 107 ? -4.363 -4.495 19.785 1.00 88.00 107 LYS A CA 1
ATOM 893 C C . LYS A 1 107 ? -4.225 -4.415 21.297 1.00 88.00 107 LYS A C 1
ATOM 895 O O . LYS A 1 107 ? -4.838 -3.551 21.907 1.00 88.00 107 LYS A O 1
ATOM 900 N N . ARG A 1 108 ? -3.383 -5.262 21.897 1.00 81.94 108 ARG A N 1
ATOM 901 C CA . ARG A 1 108 ? -3.142 -5.262 23.349 1.00 81.94 108 ARG A CA 1
ATOM 902 C C . ARG A 1 108 ? -2.470 -3.970 23.821 1.00 81.94 108 ARG A C 1
ATOM 904 O O . ARG A 1 108 ? -2.901 -3.401 24.817 1.00 81.94 108 ARG A O 1
ATOM 911 N N . LYS A 1 109 ? -1.448 -3.497 23.099 1.00 80.69 109 LYS A N 1
ATOM 912 C CA . LYS A 1 109 ? -0.624 -2.338 23.497 1.00 80.69 109 LYS A CA 1
ATOM 913 C C . LYS A 1 109 ? -1.286 -0.983 23.205 1.00 80.69 109 LYS A C 1
ATOM 915 O O . LYS A 1 109 ? -1.239 -0.082 24.034 1.00 80.69 109 LYS A O 1
ATOM 920 N N . LEU A 1 110 ? -1.919 -0.839 22.041 1.00 74.94 110 LEU A N 1
ATOM 921 C CA . LEU A 1 110 ? -2.543 0.402 21.554 1.00 74.94 110 LEU A CA 1
ATOM 922 C C . LEU A 1 110 ? -3.993 0.581 22.021 1.00 74.94 110 LEU A C 1
ATOM 924 O O . LEU A 1 110 ? -4.578 1.644 21.799 1.00 74.94 110 LEU A O 1
ATOM 928 N N . SER A 1 111 ? -4.570 -0.431 22.679 1.00 67.62 111 SER A N 1
ATOM 929 C CA . SER A 1 111 ? -5.886 -0.336 23.325 1.00 67.62 111 SER A CA 1
ATOM 930 C C . SER A 1 111 ? -5.955 0.832 24.307 1.00 67.62 111 SER A C 1
ATOM 932 O O . SER A 1 111 ? -7.009 1.452 24.418 1.00 67.62 111 SER A O 1
ATOM 934 N N . PHE A 1 112 ? -4.843 1.174 24.973 1.00 57.31 112 PHE A N 1
ATOM 935 C CA . PHE A 1 112 ? -4.909 2.087 26.110 1.00 57.31 112 PHE A CA 1
ATOM 936 C C . PHE A 1 112 ? -4.294 3.463 25.925 1.00 57.31 112 PHE A C 1
ATOM 938 O O . PHE A 1 112 ? -4.930 4.411 26.366 1.00 57.31 112 PHE A O 1
ATOM 945 N N . GLN A 1 113 ? -3.128 3.660 25.307 1.00 67.38 113 GLN A N 1
ATOM 946 C CA . GLN A 1 113 ? -2.510 4.992 25.358 1.00 67.38 113 GLN A CA 1
ATOM 947 C C . GLN A 1 113 ? -1.664 5.300 24.118 1.00 67.38 113 GLN A C 1
ATOM 949 O O . GLN A 1 113 ? -0.973 4.430 23.593 1.00 67.38 113 GLN A O 1
ATOM 954 N N . ASN A 1 114 ? -1.725 6.574 23.704 1.00 79.44 114 ASN A N 1
ATOM 955 C CA . ASN A 1 114 ? -0.986 7.252 22.629 1.00 79.44 114 ASN A CA 1
ATOM 956 C C . ASN A 1 114 ? -1.743 7.451 21.295 1.00 79.44 114 ASN A C 1
ATOM 958 O O . ASN A 1 114 ? -1.554 6.724 20.318 1.00 79.44 114 ASN A O 1
ATOM 962 N N . LEU A 1 115 ? -2.560 8.514 21.248 1.00 84.69 115 LEU A N 1
ATOM 963 C CA . LEU A 1 115 ? -3.203 9.021 20.029 1.00 84.69 115 LEU A CA 1
ATOM 964 C C . LEU A 1 115 ? -2.186 9.236 18.898 1.00 84.69 115 LEU A C 1
ATOM 966 O O . LEU A 1 115 ? -2.431 8.796 17.780 1.00 84.69 115 LEU A O 1
ATOM 970 N N . ASN A 1 116 ? -1.019 9.823 19.185 1.00 88.31 116 ASN A N 1
ATOM 971 C CA . ASN A 1 116 ? -0.002 10.089 18.162 1.00 88.31 116 ASN A CA 1
ATOM 972 C C . ASN A 1 116 ? 0.508 8.801 17.510 1.00 88.31 116 ASN A C 1
ATOM 974 O O . ASN A 1 116 ? 0.705 8.763 16.298 1.00 88.31 116 ASN A O 1
ATOM 978 N N . LEU A 1 117 ? 0.676 7.729 18.289 1.00 88.62 117 LEU A N 1
ATOM 979 C CA . LEU A 1 117 ? 1.095 6.435 17.754 1.00 88.62 117 LEU A CA 1
ATOM 980 C C . LEU A 1 117 ? 0.032 5.836 16.822 1.00 88.62 117 LEU A C 1
ATOM 982 O O . LEU A 1 117 ? 0.386 5.307 15.772 1.00 88.62 117 LEU A O 1
ATOM 986 N N . LYS A 1 118 ? -1.259 5.980 17.154 1.00 90.75 118 LYS A N 1
ATOM 987 C CA . LYS A 1 118 ? -2.367 5.570 16.272 1.00 90.75 118 LYS A CA 1
ATOM 988 C C . LYS A 1 118 ? -2.379 6.374 14.973 1.00 90.75 118 LYS A C 1
ATOM 990 O O . LYS A 1 118 ? -2.429 5.781 13.903 1.00 90.75 118 LYS A O 1
ATOM 995 N N . LEU A 1 119 ? -2.258 7.701 15.054 1.00 93.69 119 LEU A N 1
ATOM 996 C CA . LEU A 1 119 ? -2.211 8.563 13.867 1.00 93.69 119 LEU A CA 1
ATOM 997 C C . LEU A 1 119 ? -1.022 8.214 12.959 1.00 93.69 119 LEU A C 1
ATOM 999 O O . LEU A 1 119 ? -1.185 8.102 11.747 1.00 93.69 119 LEU A O 1
ATOM 1003 N N . ASN A 1 120 ? 0.155 7.973 13.546 1.00 94.62 120 ASN A N 1
ATOM 1004 C CA . ASN A 1 120 ? 1.338 7.538 12.802 1.00 94.62 120 ASN A CA 1
ATOM 1005 C C . ASN A 1 120 ? 1.131 6.191 12.120 1.00 94.62 120 ASN A C 1
ATOM 1007 O O . ASN A 1 120 ? 1.554 6.020 10.981 1.00 94.62 120 ASN A O 1
ATOM 1011 N N . LEU A 1 121 ? 0.460 5.261 12.796 1.00 93.50 121 LEU A N 1
ATOM 1012 C CA . LEU A 1 121 ? 0.120 3.974 12.218 1.00 93.50 121 LEU A CA 1
ATOM 1013 C C . LEU A 1 121 ? -0.799 4.136 11.003 1.00 93.50 121 LEU A C 1
ATOM 1015 O O . LEU A 1 121 ? -0.499 3.606 9.941 1.00 93.50 121 LEU A O 1
ATOM 1019 N N . TYR A 1 122 ? -1.887 4.897 11.134 1.00 95.38 122 TYR A N 1
ATOM 1020 C CA . TYR A 1 122 ? -2.837 5.094 10.036 1.00 95.38 122 TYR A CA 1
ATOM 1021 C C . TYR A 1 122 ? -2.142 5.705 8.820 1.00 95.38 122 TYR A C 1
ATOM 1023 O O . TYR A 1 122 ? -2.313 5.211 7.705 1.00 95.38 122 TYR A O 1
ATOM 1031 N N . ALA A 1 123 ? -1.311 6.727 9.053 1.00 97.19 123 ALA A N 1
ATOM 1032 C CA . ALA A 1 123 ? -0.525 7.374 8.012 1.00 97.19 123 ALA A CA 1
ATOM 1033 C C . ALA A 1 123 ? 0.436 6.396 7.329 1.00 97.19 123 ALA A C 1
ATOM 1035 O O . ALA A 1 123 ? 0.450 6.336 6.106 1.00 97.19 123 ALA A O 1
ATOM 1036 N N . LEU A 1 124 ? 1.184 5.604 8.106 1.00 96.69 124 LEU A N 1
ATOM 1037 C CA . LEU A 1 124 ? 2.159 4.643 7.586 1.00 96.69 124 LEU A CA 1
ATOM 1038 C C . LEU A 1 124 ? 1.503 3.558 6.723 1.00 96.69 124 LEU A C 1
ATOM 1040 O O . LEU A 1 124 ? 1.984 3.271 5.632 1.00 96.69 124 LEU A O 1
ATOM 1044 N N . PHE A 1 125 ? 0.406 2.962 7.195 1.00 95.81 125 PHE A N 1
ATOM 1045 C CA . PHE A 1 125 ? -0.297 1.919 6.442 1.00 95.81 125 PHE A CA 1
ATOM 1046 C C . PHE A 1 125 ? -0.887 2.471 5.148 1.00 95.81 125 PHE A C 1
ATOM 1048 O O . PHE A 1 125 ? -0.723 1.870 4.091 1.00 95.81 125 PHE A O 1
ATOM 1055 N N . SER A 1 126 ? -1.548 3.626 5.225 1.00 97.06 126 SER A N 1
ATOM 1056 C CA . SER A 1 126 ? -2.207 4.219 4.060 1.00 97.06 126 SER A CA 1
ATOM 1057 C C . SER A 1 126 ? -1.190 4.651 3.008 1.00 97.06 126 SER A C 1
ATOM 1059 O O . SER A 1 126 ? -1.371 4.348 1.831 1.00 97.06 126 SER A O 1
ATOM 1061 N N . SER A 1 127 ? -0.099 5.306 3.421 1.00 97.69 127 SER A N 1
ATOM 1062 C CA . SER A 1 127 ? 0.936 5.754 2.490 1.00 97.69 127 SER A CA 1
ATOM 1063 C C . SER A 1 127 ? 1.668 4.586 1.838 1.00 97.69 127 SER A C 1
ATOM 1065 O O . SER A 1 127 ? 1.855 4.610 0.625 1.00 97.69 127 SER A O 1
ATOM 1067 N N . PHE A 1 128 ? 2.017 3.548 2.608 1.00 97.62 128 PHE A N 1
ATOM 1068 C CA . PHE A 1 128 ? 2.663 2.351 2.071 1.00 97.62 128 PHE A CA 1
ATOM 1069 C C . PHE A 1 128 ? 1.766 1.645 1.054 1.00 97.62 128 PHE A C 1
ATOM 1071 O O . PHE A 1 128 ? 2.219 1.363 -0.049 1.00 97.62 128 PHE A O 1
ATOM 1078 N N . ILE A 1 129 ? 0.499 1.373 1.396 1.00 96.75 129 ILE A N 1
ATOM 1079 C CA . ILE A 1 129 ? -0.423 0.630 0.521 1.00 96.75 129 ILE A CA 1
ATOM 1080 C C . ILE A 1 129 ? -0.634 1.379 -0.796 1.00 96.75 129 ILE A C 1
ATOM 1082 O O . ILE A 1 129 ? -0.496 0.786 -1.864 1.00 96.75 129 ILE A O 1
ATOM 1086 N N . VAL A 1 130 ? -0.928 2.682 -0.732 1.00 97.56 130 VAL A N 1
ATOM 1087 C CA . VAL A 1 130 ? -1.160 3.491 -1.937 1.00 97.56 130 VAL A CA 1
ATOM 1088 C C . VAL A 1 130 ? 0.107 3.567 -2.791 1.00 97.56 130 VAL A C 1
ATOM 1090 O O . VAL A 1 130 ? 0.024 3.363 -3.999 1.00 97.56 130 VAL A O 1
ATOM 1093 N N . ALA A 1 131 ? 1.278 3.792 -2.184 1.00 97.81 131 ALA A N 1
ATOM 1094 C CA . ALA A 1 131 ? 2.547 3.836 -2.911 1.00 97.81 131 ALA A CA 1
ATOM 1095 C C . ALA A 1 131 ? 2.911 2.484 -3.542 1.00 97.81 131 ALA A C 1
ATOM 1097 O O . ALA A 1 131 ? 3.332 2.444 -4.695 1.00 97.81 131 ALA A O 1
ATOM 1098 N N . PHE A 1 132 ? 2.730 1.381 -2.812 1.00 97.56 132 PHE A N 1
ATOM 1099 C CA . PHE A 1 132 ? 3.034 0.027 -3.275 1.00 97.56 132 PHE A CA 1
ATOM 1100 C C . PHE A 1 132 ? 2.180 -0.353 -4.485 1.00 97.56 132 PHE A C 1
ATOM 1102 O O . PHE A 1 132 ? 2.714 -0.768 -5.512 1.00 97.56 132 PHE A O 1
ATOM 1109 N N . ILE A 1 133 ? 0.864 -0.138 -4.383 1.00 96.38 133 ILE A N 1
ATOM 1110 C CA . ILE A 1 133 ? -0.087 -0.380 -5.472 1.00 96.38 133 ILE A CA 1
ATOM 1111 C C . ILE A 1 133 ? 0.272 0.497 -6.671 1.00 96.38 133 ILE A C 1
ATOM 1113 O O . ILE A 1 133 ? 0.454 -0.014 -7.773 1.00 96.38 133 ILE A O 1
ATOM 1117 N N . TRP A 1 134 ? 0.413 1.808 -6.463 1.00 96.81 134 TRP A N 1
ATOM 1118 C CA . TRP A 1 134 ? 0.670 2.738 -7.557 1.00 96.81 134 TRP A CA 1
ATOM 1119 C C . TRP A 1 134 ? 1.963 2.415 -8.307 1.00 96.81 134 TRP A C 1
ATOM 1121 O O . TRP A 1 134 ? 1.939 2.215 -9.519 1.00 96.81 134 TRP A O 1
ATOM 1131 N N . VAL A 1 135 ? 3.087 2.328 -7.594 1.00 96.50 135 VAL A N 1
ATOM 1132 C CA . VAL A 1 135 ? 4.401 2.126 -8.218 1.00 96.50 135 VAL A CA 1
ATOM 1133 C C . VAL A 1 135 ? 4.490 0.753 -8.884 1.00 96.50 135 VAL A C 1
ATOM 1135 O O . VAL A 1 135 ? 5.103 0.648 -9.947 1.00 96.50 135 VAL A O 1
ATOM 1138 N N . GLY A 1 136 ? 3.841 -0.269 -8.317 1.00 95.69 136 GLY A N 1
ATOM 1139 C CA . GLY A 1 136 ? 3.786 -1.613 -8.894 1.00 95.69 136 GLY A CA 1
ATOM 1140 C C . GLY A 1 136 ? 2.998 -1.679 -10.196 1.00 95.69 136 GLY A C 1
ATOM 1141 O O . GLY A 1 136 ? 3.456 -2.285 -11.163 1.00 95.69 136 GLY A O 1
ATOM 1142 N N . PHE A 1 137 ? 1.849 -1.002 -10.264 1.00 94.94 137 PHE A N 1
ATOM 1143 C CA . PHE A 1 137 ? 1.048 -0.957 -11.489 1.00 94.94 137 PHE A CA 1
ATOM 1144 C C . PHE A 1 137 ? 1.622 -0.014 -12.547 1.00 94.94 137 PHE A C 1
ATOM 1146 O O . PHE A 1 137 ? 1.595 -0.356 -13.729 1.00 94.94 137 PHE A O 1
ATOM 1153 N N . TYR A 1 138 ? 2.159 1.142 -12.147 1.00 93.94 138 TYR A N 1
ATOM 1154 C CA . TYR A 1 138 ? 2.736 2.106 -13.085 1.00 9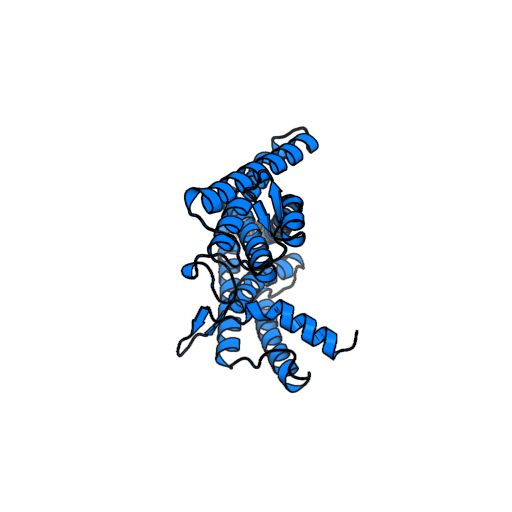3.94 138 TYR A CA 1
ATOM 1155 C C . TYR A 1 138 ? 4.073 1.631 -13.673 1.00 93.94 138 TYR A C 1
ATOM 1157 O O . TYR A 1 138 ? 4.398 1.981 -14.803 1.00 93.94 138 TYR A O 1
ATOM 1165 N N . LYS A 1 139 ? 4.832 0.802 -12.934 1.00 92.56 139 LYS A N 1
ATOM 1166 C CA . LYS A 1 139 ? 6.106 0.204 -13.376 1.00 92.56 139 LYS A CA 1
ATOM 1167 C C . LYS A 1 139 ? 7.136 1.249 -13.821 1.00 92.56 139 LYS A C 1
ATOM 1169 O O . LYS A 1 139 ? 7.712 1.151 -14.902 1.00 92.56 139 LYS A O 1
ATOM 1174 N N . TYR A 1 140 ? 7.385 2.241 -12.964 1.00 93.19 140 TYR A N 1
ATOM 1175 C CA . TYR A 1 140 ? 8.436 3.240 -13.184 1.00 93.19 140 TYR A CA 1
ATOM 1176 C C . TYR A 1 140 ? 9.756 2.577 -13.609 1.00 93.19 140 TYR A C 1
ATOM 1178 O O . TYR A 1 140 ? 10.205 1.626 -12.966 1.00 93.19 140 TYR A O 1
ATOM 1186 N N . GLN A 1 141 ? 10.420 3.126 -14.629 1.00 93.62 141 GLN A N 1
ATOM 1187 C CA . GLN A 1 141 ? 11.831 2.836 -14.886 1.00 93.62 141 GLN A CA 1
ATOM 1188 C C . GLN A 1 141 ? 12.611 4.126 -15.069 1.00 93.62 141 GLN A C 1
ATOM 1190 O O . GLN A 1 141 ? 12.269 4.958 -15.912 1.00 93.62 141 GLN A O 1
ATOM 1195 N N . TYR A 1 142 ? 13.677 4.265 -14.291 1.00 93.88 142 TYR A N 1
ATOM 1196 C CA . TYR A 1 142 ? 14.587 5.399 -14.361 1.00 93.88 142 TYR A CA 1
ATOM 1197 C C . TYR A 1 142 ? 15.908 5.014 -15.034 1.00 93.88 142 TYR A C 1
ATOM 1199 O O . TYR A 1 142 ? 16.277 3.847 -15.093 1.00 93.88 142 TYR A O 1
ATOM 1207 N N . ASN A 1 143 ? 16.658 6.001 -15.511 1.00 95.00 143 ASN A N 1
ATOM 1208 C CA . ASN A 1 143 ? 17.986 5.822 -16.109 1.00 95.00 143 ASN A CA 1
ATOM 1209 C C . ASN A 1 143 ? 19.037 5.169 -15.185 1.00 95.00 143 ASN A C 1
ATOM 1211 O O . ASN A 1 143 ? 20.032 4.647 -15.679 1.00 95.00 143 ASN A O 1
ATOM 1215 N N . PHE A 1 144 ? 18.838 5.180 -13.864 1.00 95.56 144 PHE A N 1
ATOM 1216 C CA . PHE A 1 144 ? 19.721 4.503 -12.912 1.00 95.56 144 PHE A CA 1
ATOM 1217 C C . PHE A 1 144 ? 19.244 3.078 -12.625 1.00 95.56 144 PHE A C 1
ATOM 1219 O O . PHE A 1 144 ? 18.298 2.873 -11.863 1.00 95.56 144 PHE A O 1
ATOM 1226 N N . GLU A 1 145 ? 19.950 2.087 -13.174 1.00 94.81 145 GLU A N 1
ATOM 1227 C CA . GLU A 1 145 ? 19.594 0.666 -13.057 1.00 94.81 145 GLU A CA 1
ATOM 1228 C C . GLU A 1 145 ? 19.472 0.187 -11.604 1.00 94.81 145 GLU A C 1
ATOM 1230 O O . GLU A 1 145 ? 18.530 -0.525 -11.277 1.00 94.81 145 GLU A O 1
ATOM 1235 N N . ALA A 1 146 ? 20.340 0.657 -10.700 1.00 95.81 146 ALA A N 1
ATOM 1236 C CA . ALA A 1 146 ? 20.306 0.284 -9.282 1.00 95.81 146 ALA A CA 1
ATOM 1237 C C . ALA A 1 146 ? 18.997 0.669 -8.555 1.00 95.81 146 ALA A C 1
ATOM 1239 O O . ALA A 1 146 ? 18.704 0.129 -7.490 1.00 95.81 146 ALA A O 1
ATOM 1240 N N . LEU A 1 147 ? 18.213 1.603 -9.108 1.00 95.25 147 LEU A N 1
ATOM 1241 C CA . LEU A 1 147 ? 16.908 1.996 -8.569 1.00 95.25 147 LEU A CA 1
ATOM 1242 C C . LEU A 1 147 ? 15.765 1.133 -9.122 1.00 95.25 147 LEU A C 1
ATOM 1244 O O . LEU A 1 147 ? 14.683 1.115 -8.534 1.00 95.25 147 LEU A O 1
ATOM 1248 N N . ASN A 1 148 ? 15.984 0.430 -10.235 1.00 95.69 148 ASN A N 1
ATOM 1249 C CA . ASN A 1 148 ? 14.986 -0.401 -10.897 1.00 95.69 148 ASN A CA 1
ATOM 1250 C C . ASN A 1 148 ? 15.137 -1.852 -10.440 1.00 95.69 148 ASN A C 1
ATOM 1252 O O . ASN A 1 148 ? 16.030 -2.571 -10.885 1.00 95.69 148 ASN A O 1
ATOM 1256 N N . THR A 1 149 ? 14.230 -2.323 -9.589 1.00 94.50 149 THR A N 1
ATOM 1257 C CA . THR A 1 149 ? 14.068 -3.773 -9.442 1.00 94.50 149 THR A CA 1
ATOM 1258 C C . THR A 1 149 ? 13.214 -4.308 -10.595 1.00 94.50 149 THR A C 1
ATOM 1260 O O . THR A 1 149 ? 12.613 -3.543 -11.350 1.00 94.50 149 THR A O 1
ATOM 1263 N N . LYS A 1 150 ? 13.103 -5.635 -10.720 1.00 90.81 150 LYS A N 1
ATOM 1264 C CA . LYS A 1 150 ? 12.230 -6.252 -11.731 1.00 90.81 150 LYS A CA 1
ATOM 1265 C C . LYS A 1 150 ? 10.733 -5.967 -11.512 1.00 90.81 150 LYS A C 1
ATOM 1267 O O . LYS A 1 150 ? 9.965 -6.175 -12.444 1.00 90.81 150 LYS A O 1
ATOM 1272 N N . GLY A 1 151 ? 10.316 -5.542 -10.312 1.00 90.88 151 GLY A N 1
ATOM 1273 C CA . GLY A 1 151 ? 8.903 -5.299 -9.985 1.00 90.88 151 GLY A CA 1
ATOM 1274 C C . GLY A 1 151 ? 8.597 -3.849 -9.618 1.00 90.88 151 GLY A C 1
ATOM 1275 O O . GLY A 1 151 ? 7.687 -3.258 -10.188 1.00 90.88 151 GLY A O 1
ATOM 1276 N N . LEU A 1 152 ? 9.372 -3.256 -8.705 1.00 94.81 152 LEU A N 1
ATOM 1277 C CA . LEU A 1 152 ? 9.201 -1.873 -8.250 1.00 94.81 152 LEU A CA 1
ATOM 1278 C C . LEU A 1 152 ? 10.435 -1.012 -8.516 1.00 94.81 152 LEU A C 1
ATOM 1280 O O . LEU A 1 152 ? 11.577 -1.447 -8.352 1.00 94.81 152 LEU A O 1
ATOM 1284 N N . ASN A 1 153 ? 10.211 0.263 -8.808 1.00 96.38 153 ASN A N 1
ATOM 1285 C CA . ASN A 1 153 ? 11.271 1.251 -8.713 1.00 96.38 153 ASN A CA 1
ATOM 1286 C C . ASN A 1 153 ? 11.413 1.742 -7.265 1.00 96.38 153 ASN A C 1
ATOM 1288 O O . ASN A 1 153 ? 10.464 2.283 -6.693 1.00 96.38 153 ASN A O 1
ATOM 1292 N N . LEU A 1 154 ? 12.601 1.581 -6.678 1.00 96.12 154 LEU A N 1
ATOM 1293 C CA . LEU A 1 154 ? 12.863 1.918 -5.276 1.00 96.12 154 LEU A CA 1
ATOM 1294 C C . LEU A 1 154 ? 12.765 3.420 -5.010 1.00 96.12 154 LEU A C 1
ATOM 1296 O O . LEU A 1 154 ? 12.238 3.819 -3.974 1.00 96.12 154 LEU A O 1
ATOM 1300 N N . TRP A 1 155 ? 13.239 4.255 -5.937 1.00 95.94 155 TRP A N 1
ATOM 1301 C CA . TRP A 1 155 ? 13.174 5.708 -5.790 1.00 95.94 155 TRP A CA 1
ATOM 1302 C C . TRP A 1 155 ? 11.728 6.193 -5.776 1.00 95.94 155 TRP A C 1
ATOM 1304 O O . TRP A 1 155 ? 11.311 6.830 -4.808 1.00 95.94 155 TRP A O 1
ATOM 1314 N N . ALA A 1 156 ? 10.945 5.823 -6.793 1.00 96.00 156 ALA A N 1
ATOM 1315 C CA . ALA A 1 156 ? 9.532 6.175 -6.854 1.00 96.00 156 ALA A CA 1
ATOM 1316 C C . ALA A 1 156 ? 8.793 5.659 -5.611 1.00 96.00 156 ALA A C 1
ATOM 1318 O O . ALA A 1 156 ? 8.100 6.426 -4.949 1.00 96.00 156 ALA A O 1
ATOM 1319 N N . PHE A 1 157 ? 8.988 4.390 -5.242 1.00 97.44 157 PHE A N 1
ATOM 1320 C CA . PHE A 1 157 ? 8.311 3.784 -4.096 1.00 97.44 157 PHE A CA 1
ATOM 1321 C C . PHE A 1 157 ? 8.592 4.506 -2.773 1.00 97.44 157 PHE A C 1
ATOM 1323 O O . PHE A 1 157 ? 7.654 4.829 -2.035 1.00 97.44 157 PHE A O 1
ATOM 1330 N N . LEU A 1 158 ? 9.863 4.788 -2.472 1.00 96.81 158 LEU A N 1
ATOM 1331 C CA . LEU A 1 158 ? 10.250 5.448 -1.225 1.00 96.81 158 LEU A CA 1
ATOM 1332 C C . LEU A 1 158 ? 9.715 6.878 -1.161 1.00 96.81 158 LEU A C 1
ATOM 1334 O O . LEU A 1 158 ? 9.146 7.271 -0.141 1.00 96.81 158 LEU A O 1
ATOM 1338 N N . TRP A 1 159 ? 9.833 7.643 -2.246 1.00 96.00 159 TRP A N 1
ATOM 1339 C CA . TRP A 1 159 ? 9.358 9.024 -2.259 1.00 96.00 159 TRP A CA 1
ATOM 1340 C C . TRP A 1 159 ? 7.841 9.133 -2.240 1.00 96.00 159 TRP A C 1
ATOM 1342 O O . TRP A 1 159 ? 7.326 9.950 -1.477 1.00 96.00 159 TRP A O 1
ATOM 1352 N N . TRP A 1 160 ? 7.121 8.279 -2.973 1.00 97.06 160 TRP A N 1
ATOM 1353 C CA . TRP A 1 160 ? 5.666 8.182 -2.850 1.00 97.06 160 TRP A CA 1
ATOM 1354 C C . TRP A 1 160 ? 5.258 7.870 -1.413 1.00 97.06 160 TRP A C 1
ATOM 1356 O O . TRP A 1 160 ? 4.423 8.570 -0.841 1.00 97.06 160 TRP A O 1
ATOM 1366 N N . SER A 1 161 ? 5.901 6.882 -0.792 1.00 97.19 161 SER A N 1
ATOM 1367 C CA . SER A 1 161 ? 5.605 6.488 0.588 1.00 97.19 161 SER A CA 1
ATOM 1368 C C . SER A 1 161 ? 5.844 7.627 1.584 1.00 97.19 161 SER A C 1
ATOM 1370 O O . SER A 1 161 ? 4.999 7.871 2.447 1.00 97.19 161 SER A O 1
ATOM 1372 N N . ILE A 1 162 ? 6.965 8.348 1.465 1.00 96.88 162 ILE A N 1
ATOM 1373 C CA . ILE A 1 162 ? 7.321 9.463 2.356 1.00 96.88 162 ILE A CA 1
ATOM 1374 C C . ILE A 1 162 ? 6.392 10.662 2.135 1.00 96.88 162 ILE A C 1
ATOM 1376 O O . ILE A 1 162 ? 5.858 11.206 3.102 1.00 96.88 162 ILE A O 1
ATOM 1380 N N . CYS A 1 163 ? 6.156 11.066 0.885 1.00 96.50 163 CYS A N 1
ATOM 1381 C CA . CYS A 1 163 ? 5.309 12.219 0.579 1.00 96.50 163 CYS A CA 1
ATOM 1382 C C . CYS A 1 163 ? 3.872 11.981 1.040 1.00 96.50 163 CYS A C 1
ATOM 1384 O O . CYS A 1 163 ? 3.310 12.803 1.765 1.00 96.50 163 CYS A O 1
ATOM 1386 N N . LEU A 1 164 ? 3.299 10.823 0.699 1.00 96.94 164 LEU A N 1
ATOM 1387 C CA . LEU A 1 164 ? 1.954 10.459 1.138 1.00 96.94 164 LEU A CA 1
ATOM 1388 C C . LEU A 1 164 ? 1.873 10.333 2.660 1.00 96.94 164 LEU A C 1
ATOM 1390 O O . LEU A 1 164 ? 0.863 10.725 3.239 1.00 96.94 164 LEU A O 1
ATOM 1394 N N . PHE A 1 165 ? 2.929 9.857 3.329 1.00 97.44 165 PHE A N 1
ATOM 1395 C CA . PHE A 1 165 ? 2.979 9.834 4.791 1.00 97.44 165 PHE A CA 1
ATOM 1396 C C . PHE A 1 165 ? 2.883 11.248 5.377 1.00 97.44 165 PHE A C 1
ATOM 1398 O O . PHE A 1 165 ? 2.085 11.478 6.287 1.00 97.44 165 PHE A O 1
ATOM 1405 N N . LEU A 1 166 ? 3.643 12.211 4.848 1.00 96.62 166 LEU A N 1
ATOM 1406 C CA . LEU A 1 166 ? 3.601 13.604 5.306 1.00 96.62 166 LEU A CA 1
ATOM 1407 C C . LEU A 1 166 ? 2.224 14.243 5.077 1.00 96.62 166 LEU A C 1
ATOM 1409 O O . LEU A 1 166 ? 1.707 14.908 5.978 1.00 96.62 166 LEU A O 1
ATOM 1413 N N . ILE A 1 167 ? 1.591 13.988 3.928 1.00 97.31 167 ILE A N 1
ATOM 1414 C CA . ILE A 1 167 ? 0.228 14.470 3.655 1.00 97.31 167 ILE A CA 1
ATOM 1415 C C . ILE A 1 167 ? -0.795 13.799 4.575 1.00 97.31 167 ILE A C 1
ATOM 1417 O O . ILE A 1 167 ? -1.637 14.494 5.140 1.00 97.31 167 ILE A O 1
ATOM 1421 N N . CYS A 1 168 ? -0.686 12.491 4.830 1.00 97.62 168 CYS A N 1
ATOM 1422 C CA . CYS A 1 168 ? -1.533 11.801 5.808 1.00 97.62 168 CYS A CA 1
ATOM 1423 C C . CYS A 1 168 ? -1.393 12.421 7.207 1.00 97.62 168 CYS A C 1
ATOM 1425 O O . CYS A 1 168 ? -2.384 12.620 7.908 1.00 97.62 168 CYS A O 1
ATOM 1427 N N . GLN A 1 169 ? -0.168 12.752 7.627 1.00 97.12 169 GLN A N 1
ATOM 1428 C CA . GLN A 1 169 ? 0.087 13.398 8.918 1.00 97.12 169 GLN A CA 1
ATOM 1429 C C . GLN A 1 169 ? -0.519 14.795 8.989 1.00 97.12 169 GLN A C 1
ATOM 1431 O O . GLN A 1 169 ? -1.137 15.148 9.997 1.00 97.12 169 GLN A O 1
ATOM 1436 N N . PHE A 1 170 ? -0.360 15.584 7.925 1.00 96.81 170 PHE A N 1
ATOM 1437 C CA . PHE A 1 170 ? -1.003 16.886 7.813 1.00 96.81 170 PHE A CA 1
ATOM 1438 C C . PHE A 1 170 ? -2.524 16.738 7.914 1.00 96.81 170 PHE A C 1
ATOM 1440 O O . PHE A 1 170 ? -3.150 17.414 8.734 1.00 96.81 170 PHE A O 1
ATOM 1447 N N . HIS A 1 171 ? -3.100 15.790 7.167 1.00 97.31 171 HIS A N 1
ATOM 1448 C CA . HIS A 1 171 ? -4.531 15.504 7.165 1.00 97.31 171 HIS A CA 1
ATOM 1449 C C . HIS A 1 171 ? -5.041 15.219 8.578 1.00 97.31 171 HIS A C 1
ATOM 1451 O O . HIS A 1 171 ? -5.864 15.963 9.113 1.00 97.31 171 HIS A O 1
ATOM 1457 N N . LEU A 1 172 ? -4.469 14.200 9.221 1.00 96.19 172 LEU A N 1
ATOM 1458 C CA . LEU A 1 172 ? -4.886 13.715 10.536 1.00 96.19 172 LEU A CA 1
ATOM 1459 C C . LEU A 1 172 ? -4.742 14.754 11.658 1.00 96.19 172 LEU A C 1
ATOM 1461 O O . LEU A 1 172 ? -5.522 14.726 12.608 1.00 96.19 172 LEU A O 1
ATOM 1465 N N . ARG A 1 173 ?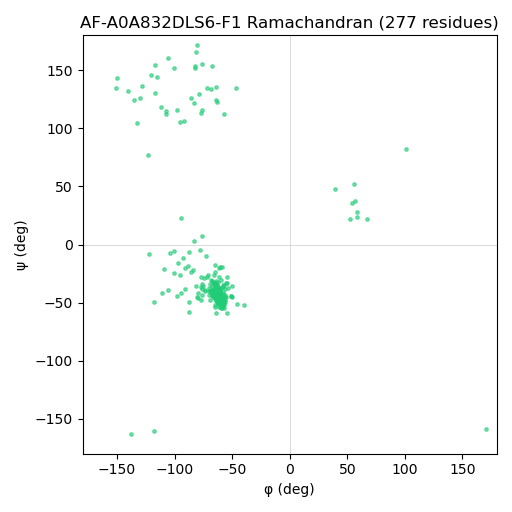 -3.751 15.652 11.581 1.00 95.81 173 ARG A N 1
ATOM 1466 C CA . ARG A 1 173 ? -3.453 16.617 12.657 1.00 95.81 173 ARG A CA 1
ATOM 1467 C C . ARG A 1 173 ? -4.095 17.985 12.460 1.00 95.81 173 ARG A C 1
ATOM 1469 O O . ARG A 1 173 ? -4.272 18.701 13.446 1.00 95.81 173 ARG A O 1
ATOM 1476 N N . GLN A 1 174 ? -4.380 18.378 11.219 1.00 95.62 174 GLN A N 1
ATOM 1477 C CA . GLN A 1 174 ? -4.818 19.741 10.908 1.00 95.62 174 GLN A CA 1
ATOM 1478 C C . GLN A 1 174 ? -6.290 19.838 10.507 1.00 95.62 174 GLN A C 1
ATOM 1480 O O . GLN A 1 174 ? -6.849 20.913 10.691 1.00 95.62 174 GLN A O 1
ATOM 1485 N N . LYS A 1 175 ? -6.945 18.755 10.047 1.00 94.81 175 LYS A N 1
ATOM 1486 C CA . LYS A 1 175 ? -8.351 18.779 9.575 1.00 94.81 175 LYS A CA 1
ATOM 1487 C C . LYS A 1 175 ? -9.285 19.547 10.510 1.00 94.81 175 LYS A C 1
ATOM 1489 O O . LYS A 1 175 ? -9.948 20.483 10.092 1.00 94.81 175 LYS A O 1
ATOM 1494 N N . ASN A 1 176 ? -9.247 19.212 11.798 1.00 93.25 176 ASN A N 1
ATOM 1495 C CA . ASN A 1 176 ? -10.151 19.783 12.801 1.00 93.25 176 ASN A CA 1
ATOM 1496 C C . ASN A 1 176 ? -9.765 21.201 13.264 1.00 93.25 176 ASN A C 1
ATOM 1498 O O . ASN A 1 176 ? -10.479 21.783 14.075 1.00 93.25 176 ASN A O 1
ATOM 1502 N N . LYS A 1 177 ? -8.624 21.747 12.819 1.00 95.38 177 LYS A N 1
ATOM 1503 C CA . LYS A 1 177 ? -8.191 23.110 13.173 1.00 95.38 177 LYS A CA 1
ATOM 1504 C C . LYS A 1 177 ? -8.675 24.161 12.181 1.00 95.38 177 LYS A C 1
ATOM 1506 O O . LYS A 1 177 ? -8.697 25.342 12.513 1.00 95.38 177 LYS A O 1
ATOM 1511 N N . PHE A 1 178 ? -9.035 23.747 10.971 1.00 95.81 178 PHE A N 1
ATOM 1512 C CA . PHE A 1 178 ? -9.602 24.639 9.973 1.00 95.81 178 PHE A CA 1
ATOM 1513 C C . PHE A 1 178 ? -11.110 24.731 10.187 1.00 95.81 178 PHE A C 1
ATOM 1515 O O . PHE A 1 178 ? -11.800 23.719 10.207 1.00 95.81 178 PHE A O 1
ATOM 1522 N N . GLN A 1 179 ? -11.628 25.952 10.319 1.00 96.06 179 GLN A N 1
ATOM 1523 C CA . GLN A 1 179 ? -13.076 26.184 10.389 1.00 96.06 179 GLN A CA 1
ATOM 1524 C C . GLN A 1 179 ? -13.752 26.029 9.018 1.00 96.06 179 GLN A C 1
ATOM 1526 O O . GLN A 1 179 ? -14.922 25.674 8.942 1.00 96.06 179 GLN A O 1
ATOM 1531 N N . ASN A 1 180 ? -13.018 26.299 7.933 1.00 97.00 180 ASN A N 1
ATOM 1532 C CA . ASN A 1 180 ? -13.510 26.208 6.561 1.00 97.00 180 ASN A CA 1
ATOM 1533 C C . ASN A 1 180 ? -12.908 24.978 5.861 1.00 97.00 180 ASN A C 1
ATOM 1535 O O . ASN A 1 180 ? -11.707 24.944 5.582 1.00 97.00 180 ASN A O 1
ATOM 1539 N N . GLU A 1 181 ? -13.753 23.991 5.553 1.00 95.31 181 GLU A N 1
ATOM 1540 C CA . GLU A 1 181 ? -13.337 22.741 4.904 1.00 95.31 181 GLU A CA 1
ATOM 1541 C C . GLU A 1 181 ? -12.784 22.950 3.488 1.00 95.31 181 GLU A C 1
ATOM 1543 O O . GLU A 1 181 ? -11.819 22.292 3.102 1.00 95.31 181 GLU A O 1
ATOM 1548 N N . ILE A 1 182 ? -13.335 23.894 2.718 1.00 96.38 182 ILE A N 1
ATOM 1549 C CA . ILE A 1 182 ? -12.861 24.191 1.357 1.00 96.38 182 ILE A CA 1
ATOM 1550 C C . ILE A 1 182 ? -11.424 24.714 1.419 1.00 96.38 182 ILE A C 1
ATOM 1552 O O . ILE A 1 182 ? -10.552 24.231 0.696 1.00 96.38 182 ILE A O 1
ATOM 1556 N N . LEU A 1 183 ? -11.159 25.660 2.327 1.00 96.62 183 LEU A N 1
ATOM 1557 C CA . LEU A 1 183 ? -9.814 26.204 2.534 1.00 96.62 183 LEU A CA 1
ATOM 1558 C C . LEU A 1 183 ? -8.832 25.120 2.992 1.00 96.62 183 LEU A C 1
ATOM 1560 O O . LEU A 1 183 ? -7.677 25.113 2.566 1.00 96.62 183 LEU A O 1
ATOM 1564 N N . TYR A 1 184 ? -9.288 24.193 3.833 1.00 96.81 184 TYR A N 1
ATOM 1565 C CA . TYR A 1 184 ? -8.489 23.056 4.266 1.00 96.81 184 TYR A CA 1
ATOM 1566 C C . TYR A 1 184 ? -8.076 22.156 3.095 1.00 96.81 184 TYR A C 1
ATOM 1568 O O . TYR A 1 184 ? -6.880 21.916 2.913 1.00 96.81 184 TYR A O 1
ATOM 1576 N N . TYR A 1 185 ? -9.030 21.693 2.279 1.00 96.44 185 TYR A N 1
ATOM 1577 C CA . TYR A 1 185 ? -8.724 20.820 1.141 1.00 96.44 185 TYR A CA 1
ATOM 1578 C C . TYR A 1 185 ? -7.862 21.529 0.097 1.00 96.44 185 TYR A C 1
ATOM 1580 O O . TYR A 1 185 ? -6.929 20.924 -0.429 1.00 96.44 185 TYR A O 1
ATOM 1588 N N . PHE A 1 186 ? -8.103 22.821 -0.141 1.00 96.62 186 PHE A N 1
ATOM 1589 C CA . PHE A 1 186 ? -7.234 23.638 -0.984 1.00 96.62 186 PHE A CA 1
ATOM 1590 C C . PHE A 1 186 ? -5.799 23.685 -0.435 1.00 96.62 186 PHE A C 1
ATOM 1592 O O . PHE A 1 186 ? -4.846 23.406 -1.159 1.00 96.62 186 PHE A O 1
ATOM 1599 N N . THR A 1 187 ? -5.632 23.953 0.864 1.00 96.62 187 THR A N 1
ATOM 1600 C CA . THR A 1 187 ? -4.312 24.005 1.518 1.00 96.62 187 THR A CA 1
ATOM 1601 C C . THR A 1 187 ? -3.593 22.658 1.465 1.00 96.62 187 THR A C 1
ATOM 1603 O O . THR A 1 187 ? -2.395 22.611 1.182 1.00 96.62 187 THR A O 1
ATOM 1606 N N . LEU A 1 188 ? -4.306 21.555 1.713 1.00 96.81 188 LEU A N 1
ATOM 1607 C CA . LEU A 1 188 ? -3.767 20.197 1.625 1.00 96.81 188 LEU A CA 1
ATOM 1608 C C . LEU A 1 188 ? -3.292 19.891 0.200 1.00 96.81 188 LEU A C 1
ATOM 1610 O O . LEU A 1 188 ? -2.176 19.405 0.022 1.00 96.81 188 LEU A O 1
ATOM 1614 N N . TYR A 1 189 ? -4.106 20.226 -0.804 1.00 96.88 189 TYR A N 1
ATOM 1615 C CA . TYR A 1 189 ? -3.784 19.999 -2.211 1.00 96.88 189 TYR A CA 1
ATOM 1616 C C . TYR A 1 189 ? -2.555 20.801 -2.659 1.00 96.88 189 TYR A C 1
ATOM 1618 O O . TYR A 1 189 ? -1.633 20.244 -3.252 1.00 96.88 189 TYR A O 1
ATOM 1626 N N . ILE A 1 190 ? -2.487 22.089 -2.306 1.00 96.12 190 ILE A N 1
ATOM 1627 C CA . ILE A 1 190 ? -1.322 22.934 -2.603 1.00 96.12 190 ILE A CA 1
ATOM 1628 C C . ILE A 1 190 ? -0.069 22.422 -1.884 1.00 96.12 190 ILE A C 1
ATOM 1630 O O . ILE A 1 190 ? 0.995 22.346 -2.495 1.00 96.12 190 ILE A O 1
ATOM 1634 N N . SER A 1 191 ? -0.186 22.012 -0.618 1.00 96.12 191 SER A N 1
ATOM 1635 C CA . SER A 1 191 ? 0.942 21.451 0.142 1.00 96.12 191 SER A CA 1
ATOM 1636 C C . SER A 1 191 ? 1.488 20.182 -0.515 1.00 96.12 191 SER A C 1
ATOM 1638 O O . SER A 1 191 ? 2.701 20.011 -0.624 1.00 96.12 191 SER A O 1
ATOM 1640 N N . TYR A 1 192 ? 0.596 19.316 -0.999 1.00 96.31 192 TYR A N 1
ATOM 1641 C CA . TYR A 1 192 ? 0.958 18.137 -1.778 1.00 96.31 192 TYR A CA 1
ATOM 1642 C C . TYR A 1 192 ? 1.686 18.499 -3.076 1.00 96.31 192 TYR A C 1
ATOM 1644 O O . TYR A 1 192 ? 2.763 17.960 -3.320 1.00 96.31 192 TYR A O 1
ATOM 1652 N N . LEU A 1 193 ? 1.157 19.435 -3.873 1.00 94.06 193 LEU A N 1
ATOM 1653 C CA . LEU A 1 193 ? 1.805 19.847 -5.123 1.00 94.06 193 LEU A CA 1
ATOM 1654 C C . LEU A 1 193 ? 3.197 20.438 -4.884 1.00 94.06 193 LEU A C 1
ATOM 1656 O O . LEU A 1 193 ? 4.116 20.149 -5.644 1.00 94.06 193 LEU A O 1
ATOM 1660 N N . ILE A 1 194 ? 3.376 21.224 -3.819 1.00 94.56 194 ILE A N 1
ATOM 1661 C CA . ILE A 1 194 ? 4.689 21.768 -3.448 1.00 94.56 194 ILE A CA 1
ATOM 1662 C C . ILE A 1 194 ? 5.663 20.635 -3.121 1.00 94.56 194 ILE A C 1
ATOM 1664 O O . ILE A 1 194 ? 6.767 20.612 -3.658 1.00 94.56 194 ILE A O 1
ATOM 1668 N N . ILE A 1 195 ? 5.263 19.686 -2.269 1.00 95.19 195 ILE A N 1
ATOM 1669 C CA . ILE A 1 195 ? 6.114 18.547 -1.894 1.00 95.19 195 ILE A CA 1
ATOM 1670 C C . ILE A 1 195 ? 6.485 17.721 -3.130 1.00 95.19 195 ILE A C 1
ATOM 1672 O O . ILE A 1 195 ? 7.656 17.396 -3.316 1.00 95.19 195 ILE A O 1
ATOM 1676 N N . LEU A 1 196 ? 5.510 17.439 -3.995 1.00 93.44 196 LEU A N 1
ATOM 1677 C CA . LEU A 1 196 ? 5.710 16.715 -5.245 1.00 93.44 196 LEU A CA 1
ATOM 1678 C C . LEU A 1 196 ? 6.728 17.422 -6.150 1.00 93.44 196 LEU A C 1
ATOM 1680 O O . LEU A 1 196 ? 7.704 16.809 -6.568 1.00 93.44 196 LEU A O 1
ATOM 1684 N N . LEU A 1 197 ? 6.549 18.724 -6.395 1.00 92.88 197 LEU A N 1
ATOM 1685 C CA . LEU A 1 197 ? 7.467 19.515 -7.218 1.00 92.88 197 LEU A CA 1
ATOM 1686 C C . LEU A 1 197 ? 8.882 19.558 -6.634 1.00 92.88 197 LEU A C 1
ATOM 1688 O O . LEU A 1 197 ? 9.847 19.492 -7.389 1.00 92.88 197 LEU A O 1
ATOM 1692 N N . VAL A 1 198 ? 9.020 19.647 -5.308 1.00 94.38 198 VAL A N 1
ATOM 1693 C CA . VAL A 1 198 ? 10.330 19.628 -4.640 1.00 94.38 198 VAL A CA 1
ATOM 1694 C C . VAL A 1 198 ? 11.033 18.290 -4.858 1.00 94.38 198 VAL A C 1
ATOM 1696 O O . VAL A 1 198 ? 12.207 18.275 -5.226 1.00 94.38 198 VAL A O 1
ATOM 1699 N N . VAL A 1 199 ? 10.334 17.171 -4.664 1.00 94.00 199 VAL A N 1
ATOM 1700 C CA . VAL A 1 199 ? 10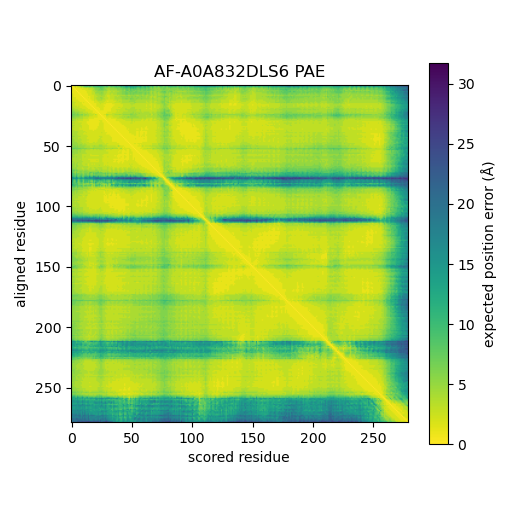.916 15.835 -4.858 1.00 94.00 199 VAL A CA 1
ATOM 1701 C C . VAL A 1 199 ? 11.311 15.608 -6.313 1.00 94.00 199 VAL A C 1
ATOM 1703 O O . VAL A 1 199 ? 12.425 15.156 -6.576 1.00 94.00 199 VAL A O 1
ATOM 1706 N N . GLU A 1 200 ? 10.442 15.972 -7.251 1.00 91.81 200 GLU A N 1
ATOM 1707 C CA . GLU A 1 200 ? 10.706 15.834 -8.686 1.00 91.81 200 GLU A CA 1
ATOM 1708 C C . GLU A 1 200 ? 11.856 16.742 -9.131 1.00 91.81 200 GLU A C 1
ATOM 1710 O O . GLU A 1 200 ? 12.733 16.321 -9.881 1.00 91.81 200 GLU A O 1
ATOM 1715 N N . PHE A 1 201 ? 11.945 17.960 -8.592 1.00 93.44 201 PHE A N 1
ATOM 1716 C CA . PHE A 1 201 ? 13.084 18.842 -8.833 1.00 93.44 201 PHE A CA 1
ATOM 1717 C C . PHE A 1 201 ? 14.399 18.230 -8.332 1.00 93.44 201 PHE A C 1
ATOM 1719 O O . PHE A 1 201 ? 15.394 18.228 -9.062 1.00 93.44 201 PHE A O 1
ATOM 1726 N N . ILE A 1 202 ? 14.416 17.680 -7.112 1.00 94.94 202 ILE A N 1
ATOM 1727 C CA . ILE A 1 202 ? 15.600 17.013 -6.552 1.00 94.94 202 ILE A CA 1
ATOM 1728 C C . ILE A 1 202 ? 15.992 15.814 -7.424 1.00 94.94 202 ILE A C 1
ATOM 1730 O O . ILE A 1 202 ? 17.149 15.707 -7.832 1.00 94.94 202 ILE A O 1
ATOM 1734 N N . GLY A 1 203 ? 15.040 14.938 -7.7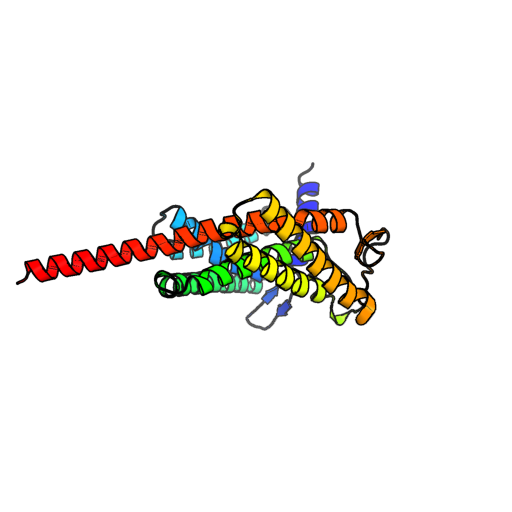48 1.00 93.44 203 GLY A N 1
ATOM 1735 C CA . GLY A 1 203 ? 15.287 13.766 -8.588 1.00 93.44 203 GLY A CA 1
ATOM 1736 C C . GLY A 1 203 ? 15.815 14.154 -9.967 1.00 93.44 203 GLY A C 1
ATOM 1737 O O . GLY A 1 203 ? 16.903 13.734 -10.357 1.00 93.44 203 GLY A O 1
ATOM 1738 N N . TYR A 1 204 ? 15.088 15.013 -10.677 1.00 91.44 204 TYR A N 1
ATOM 1739 C CA . TYR A 1 204 ? 15.352 15.323 -12.077 1.00 91.44 204 TYR A CA 1
ATOM 1740 C C . TYR A 1 204 ? 16.538 16.272 -12.287 1.00 91.44 204 TYR A C 1
ATOM 1742 O O . TYR A 1 204 ? 17.391 16.016 -13.141 1.00 91.44 204 TYR A O 1
ATOM 1750 N N . LYS A 1 205 ? 16.611 17.381 -11.537 1.00 93.69 205 LYS A N 1
ATOM 1751 C CA . LYS A 1 205 ? 17.624 18.432 -11.755 1.00 93.69 205 LYS A CA 1
ATOM 1752 C C . LYS A 1 205 ? 18.896 18.217 -10.945 1.00 93.69 205 LYS A C 1
ATOM 1754 O O . LYS A 1 205 ? 19.970 18.495 -11.468 1.00 93.69 205 LYS A O 1
ATOM 1759 N N . ILE A 1 206 ? 18.792 17.747 -9.699 1.00 95.81 206 ILE A N 1
ATOM 1760 C CA . ILE A 1 206 ? 19.965 17.587 -8.823 1.00 95.81 206 ILE A CA 1
ATOM 1761 C C . ILE A 1 206 ? 20.612 16.217 -9.033 1.00 95.81 206 ILE A C 1
ATOM 1763 O O . ILE A 1 206 ? 21.820 16.134 -9.233 1.00 95.81 206 ILE A O 1
ATOM 1767 N N . LEU A 1 207 ? 19.815 15.147 -9.003 1.00 95.75 207 LEU A N 1
ATOM 1768 C CA . LEU A 1 207 ? 20.322 13.773 -9.083 1.00 95.75 207 LEU A CA 1
ATOM 1769 C C . LEU A 1 207 ? 20.353 13.217 -10.512 1.00 95.75 207 LEU A C 1
ATOM 1771 O O . LEU A 1 207 ? 20.958 12.175 -10.750 1.00 95.75 207 LEU A O 1
ATOM 1775 N N . GLY A 1 208 ? 19.716 13.899 -11.468 1.00 94.62 208 GLY A N 1
ATOM 1776 C CA . GLY A 1 208 ? 19.666 13.468 -12.865 1.00 94.62 208 GLY A CA 1
ATOM 1777 C C . GLY A 1 208 ? 18.860 12.186 -13.089 1.00 94.62 208 GLY A C 1
ATOM 1778 O O . GLY A 1 208 ? 19.095 11.497 -14.082 1.00 94.62 208 GLY A O 1
ATOM 1779 N N . ILE A 1 209 ? 17.951 11.840 -12.174 1.00 93.94 209 ILE A N 1
ATOM 1780 C CA . ILE A 1 209 ? 17.057 10.681 -12.264 1.00 93.94 209 ILE A CA 1
ATOM 1781 C C . ILE A 1 209 ? 15.943 11.028 -13.255 1.00 93.94 209 ILE A C 1
ATOM 1783 O O . ILE A 1 209 ? 15.168 11.954 -13.026 1.00 93.94 209 ILE A O 1
ATOM 1787 N N . ARG A 1 210 ? 15.884 10.308 -14.378 1.00 90.88 210 ARG A N 1
ATOM 1788 C CA . ARG A 1 210 ? 14.936 10.556 -15.476 1.00 90.88 210 ARG A CA 1
ATOM 1789 C C . ARG A 1 210 ? 14.197 9.289 -15.840 1.00 90.88 210 ARG A C 1
ATOM 1791 O O . ARG A 1 210 ? 14.819 8.229 -15.922 1.00 90.88 210 ARG A O 1
ATOM 1798 N N . GLU A 1 211 ? 12.887 9.396 -16.042 1.00 89.44 211 GLU A N 1
ATOM 1799 C CA . GLU A 1 211 ? 12.069 8.273 -16.502 1.00 89.44 211 GLU A CA 1
ATOM 1800 C C . GLU A 1 211 ? 12.443 7.931 -17.948 1.00 89.44 211 GLU A C 1
ATOM 1802 O O . GLU A 1 211 ? 12.610 8.827 -18.773 1.00 89.44 211 GLU A O 1
ATOM 1807 N N . ILE A 1 212 ? 12.627 6.642 -18.240 1.00 90.12 212 ILE A N 1
ATOM 1808 C CA . ILE A 1 212 ? 13.063 6.154 -19.562 1.00 90.12 212 ILE A CA 1
ATOM 1809 C C . ILE A 1 212 ? 12.081 5.168 -20.201 1.00 90.12 212 ILE A C 1
ATOM 1811 O O . ILE A 1 212 ? 12.269 4.788 -21.352 1.00 90.12 212 ILE A O 1
ATOM 1815 N N . TYR A 1 213 ? 11.058 4.722 -19.466 1.00 76.38 213 TYR A N 1
ATOM 1816 C CA . TYR A 1 213 ? 10.215 3.607 -19.903 1.00 76.38 213 TYR A CA 1
ATOM 1817 C C . TYR A 1 213 ? 9.226 3.980 -21.013 1.00 76.38 213 TYR A C 1
ATOM 1819 O O . TYR A 1 213 ? 8.941 3.172 -21.893 1.00 76.38 213 TYR A O 1
ATOM 1827 N N . HIS A 1 214 ? 8.691 5.199 -20.971 1.00 78.69 214 HIS A N 1
ATOM 1828 C CA . HIS A 1 214 ? 7.568 5.597 -21.810 1.00 78.69 214 HIS A CA 1
ATOM 1829 C C . HIS A 1 214 ? 8.027 6.550 -22.921 1.00 78.69 214 HIS A C 1
ATOM 1831 O O . HIS A 1 214 ? 8.436 7.678 -22.647 1.00 78.69 214 HIS A O 1
ATOM 1837 N N . SER A 1 215 ? 7.916 6.111 -24.181 1.00 73.56 215 SER A N 1
ATOM 1838 C CA . SER A 1 215 ? 8.213 6.929 -25.372 1.00 73.56 215 SER A CA 1
ATOM 1839 C C . SER A 1 215 ? 7.322 8.164 -25.488 1.00 73.56 215 SER A C 1
ATOM 1841 O O . SER A 1 215 ? 7.745 9.181 -26.027 1.00 73.56 215 SER A O 1
ATOM 1843 N N . ASP A 1 216 ? 6.111 8.079 -24.938 1.00 81.75 216 ASP A N 1
ATOM 1844 C CA . ASP A 1 216 ? 5.066 9.100 -25.051 1.00 81.75 216 ASP A CA 1
ATOM 1845 C C . ASP A 1 216 ? 5.089 10.073 -23.859 1.00 81.75 216 ASP A C 1
ATOM 1847 O O . ASP A 1 216 ? 4.079 10.687 -23.504 1.00 81.75 216 ASP A O 1
ATOM 1851 N N . SER A 1 217 ? 6.239 10.176 -23.190 1.00 80.88 217 SER A N 1
ATOM 1852 C CA . SER A 1 217 ? 6.433 11.053 -22.043 1.00 80.88 217 SER A CA 1
ATOM 1853 C C . SER A 1 217 ? 6.266 12.517 -22.448 1.00 80.88 217 SER A C 1
ATOM 1855 O O . SER A 1 217 ? 6.984 13.027 -23.308 1.00 80.88 217 SER A O 1
ATOM 1857 N N . THR A 1 218 ? 5.341 13.211 -21.791 1.00 83.44 218 THR A N 1
ATOM 1858 C CA . THR A 1 218 ? 5.133 14.654 -21.947 1.00 83.44 218 THR A CA 1
ATOM 1859 C C . THR A 1 218 ? 5.399 15.369 -20.629 1.00 83.44 218 THR A C 1
ATOM 1861 O O . THR A 1 218 ? 5.290 14.777 -19.556 1.00 83.44 218 THR A O 1
ATOM 1864 N N . ALA A 1 219 ? 5.758 16.648 -20.701 1.00 83.38 219 ALA A N 1
ATOM 1865 C CA . ALA A 1 219 ? 5.927 17.478 -19.518 1.00 83.38 219 ALA A CA 1
ATOM 1866 C C . ALA A 1 219 ? 4.563 17.955 -18.987 1.00 83.38 219 ALA A C 1
ATOM 1868 O O . ALA A 1 219 ? 3.774 18.524 -19.742 1.00 83.38 219 ALA A O 1
ATOM 1869 N N . LEU A 1 220 ? 4.298 17.784 -17.688 1.00 75.00 220 LEU A N 1
ATOM 1870 C CA . LEU A 1 220 ? 3.087 18.296 -17.031 1.00 75.00 220 LEU A CA 1
ATOM 1871 C C . LEU A 1 220 ? 3.260 19.734 -16.526 1.00 75.00 220 LEU A C 1
ATOM 1873 O O . LEU A 1 220 ? 2.479 20.622 -16.859 1.00 75.00 220 LEU A O 1
ATOM 1877 N N . LEU A 1 221 ? 4.251 19.952 -15.656 1.00 78.06 221 LEU A N 1
ATOM 1878 C CA . LEU A 1 221 ? 4.439 21.201 -14.915 1.00 78.06 221 LEU A CA 1
ATOM 1879 C C . LEU A 1 221 ? 5.904 21.622 -14.943 1.00 78.06 221 LEU A C 1
ATOM 1881 O O . LEU A 1 221 ? 6.781 20.862 -14.528 1.00 78.06 221 LEU A O 1
ATOM 1885 N N . PHE A 1 222 ? 6.140 22.851 -15.412 1.00 79.19 222 PHE A N 1
ATOM 1886 C CA . PHE A 1 222 ? 7.446 23.524 -15.448 1.00 79.19 222 PHE A CA 1
ATOM 1887 C C . PHE A 1 222 ? 8.580 22.725 -16.105 1.00 79.19 222 PHE A C 1
ATOM 1889 O O . PHE A 1 222 ? 9.745 22.983 -15.819 1.00 79.19 222 PHE A O 1
ATOM 1896 N N . ASP A 1 223 ? 8.251 21.752 -16.960 1.00 80.38 223 ASP A N 1
ATOM 1897 C CA . ASP A 1 223 ? 9.230 20.825 -17.541 1.00 80.38 223 ASP A CA 1
ATOM 1898 C C . ASP A 1 223 ? 10.021 20.016 -16.482 1.00 80.38 223 ASP A C 1
ATOM 1900 O O . ASP A 1 223 ? 11.138 19.552 -16.722 1.00 80.38 223 ASP A O 1
ATOM 1904 N N . ILE A 1 224 ? 9.446 19.867 -15.279 1.00 81.75 224 ILE A N 1
ATOM 1905 C CA . ILE A 1 224 ? 10.026 19.121 -14.151 1.00 81.75 224 ILE A CA 1
ATOM 1906 C C . ILE A 1 224 ? 9.431 17.714 -14.078 1.00 81.75 224 ILE A C 1
ATOM 1908 O O . ILE A 1 224 ? 10.167 16.751 -13.895 1.00 81.75 224 ILE A O 1
ATOM 1912 N N . ILE A 1 225 ? 8.111 17.601 -14.234 1.00 82.44 225 ILE A N 1
ATOM 1913 C CA . ILE A 1 225 ? 7.392 16.325 -14.170 1.00 82.44 225 ILE A CA 1
ATOM 1914 C C . ILE A 1 225 ? 7.175 15.825 -15.591 1.00 82.44 225 ILE A C 1
ATOM 1916 O O . ILE A 1 225 ? 6.456 16.469 -16.355 1.00 82.44 225 ILE A O 1
ATOM 1920 N N . HIS A 1 226 ? 7.787 14.690 -15.912 1.00 83.00 226 HIS A N 1
ATOM 1921 C CA . HIS A 1 226 ? 7.705 14.033 -17.213 1.00 83.00 226 HIS A CA 1
ATOM 1922 C C . HIS A 1 226 ? 7.051 12.669 -17.050 1.00 83.00 226 HIS A C 1
ATOM 1924 O O . HIS A 1 226 ? 7.475 11.900 -16.192 1.00 83.00 226 HIS A O 1
ATOM 1930 N N . GLY A 1 227 ? 6.050 12.367 -17.872 1.00 86.12 227 GLY A N 1
ATOM 1931 C CA . GLY A 1 227 ? 5.543 11.008 -18.003 1.00 86.12 227 GLY A CA 1
ATOM 1932 C C . GLY A 1 227 ? 4.264 10.909 -18.820 1.00 86.12 227 GLY A C 1
ATOM 1933 O O . GLY A 1 227 ? 3.957 11.751 -19.668 1.00 86.12 227 GLY A O 1
ATOM 1934 N N . THR A 1 228 ? 3.536 9.816 -18.615 1.00 91.69 228 THR A N 1
ATOM 1935 C CA . THR A 1 228 ? 2.327 9.510 -19.390 1.00 91.69 228 THR A CA 1
ATOM 1936 C C . THR A 1 228 ? 1.100 10.262 -18.877 1.00 91.69 228 THR A C 1
ATOM 1938 O O . THR A 1 228 ? 1.058 10.741 -17.743 1.00 91.69 228 THR A O 1
ATOM 1941 N N . PHE A 1 229 ? 0.028 10.283 -19.674 1.00 91.19 229 PHE A N 1
ATOM 1942 C CA . PHE A 1 229 ? -1.278 10.767 -19.212 1.00 91.19 229 PHE A CA 1
ATOM 1943 C C . PHE A 1 229 ? -1.743 10.065 -17.921 1.00 91.19 229 PHE A C 1
ATOM 1945 O O . PHE A 1 229 ? -2.299 10.710 -17.034 1.00 91.19 229 PHE A O 1
ATOM 1952 N N . THR A 1 230 ? -1.471 8.764 -17.779 1.00 92.94 230 THR A N 1
ATOM 1953 C CA . THR A 1 230 ? -1.804 7.990 -16.575 1.00 92.94 230 THR A CA 1
ATOM 1954 C C . THR A 1 230 ? -1.067 8.516 -15.344 1.00 92.94 230 THR A C 1
ATOM 1956 O O . THR A 1 230 ? -1.686 8.686 -14.293 1.00 92.94 230 THR A O 1
ATOM 1959 N N . LEU A 1 231 ? 0.228 8.831 -15.478 1.00 92.25 231 LEU A N 1
ATOM 1960 C CA . LEU A 1 231 ? 1.025 9.453 -14.417 1.00 92.25 2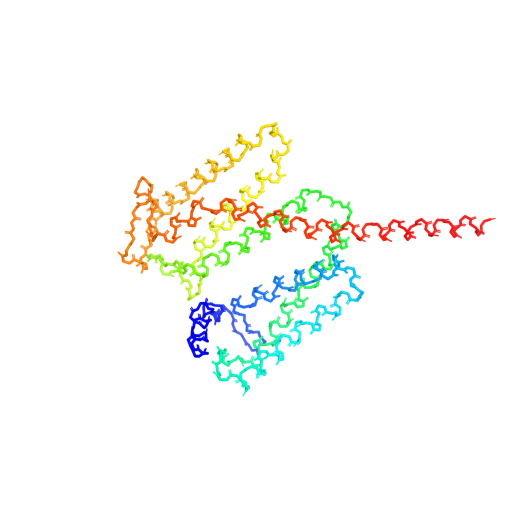31 LEU A CA 1
ATOM 1961 C C . LEU A 1 231 ? 0.423 10.790 -13.999 1.00 92.25 231 LEU A C 1
ATOM 1963 O O . LEU A 1 231 ? 0.163 11.030 -12.825 1.00 92.25 231 LEU A O 1
ATOM 1967 N N . HIS A 1 232 ? 0.160 11.641 -14.986 1.00 91.81 232 HIS A N 1
ATOM 1968 C CA . HIS A 1 232 ? -0.385 12.981 -14.805 1.00 91.81 232 HIS A CA 1
ATOM 1969 C C . HIS A 1 232 ? -1.732 12.956 -14.087 1.00 91.81 232 HIS A C 1
ATOM 1971 O O . HIS A 1 232 ? -1.943 13.675 -13.109 1.00 91.81 232 HIS A O 1
ATOM 1977 N N . PHE A 1 233 ? -2.629 12.081 -14.533 1.00 94.06 233 PHE A N 1
ATOM 1978 C CA . PHE A 1 233 ? -3.925 11.891 -13.905 1.00 94.06 233 PHE A CA 1
ATOM 1979 C C . PHE A 1 233 ? -3.785 11.412 -12.457 1.00 94.06 233 PHE A C 1
ATOM 1981 O O . PHE A 1 233 ? -4.440 11.952 -11.561 1.00 94.06 233 PHE A O 1
ATOM 1988 N N . PHE A 1 234 ? -2.904 10.443 -12.196 1.00 94.50 234 PHE A N 1
ATOM 1989 C CA . PHE A 1 234 ? -2.660 9.980 -10.834 1.00 94.50 234 PHE A CA 1
ATOM 1990 C C . PHE A 1 234 ? -2.068 11.084 -9.955 1.00 94.50 234 PHE A C 1
ATOM 1992 O O . PHE A 1 234 ? -2.527 11.277 -8.834 1.00 94.50 234 PHE A O 1
ATOM 1999 N N . TYR A 1 235 ? -1.124 11.877 -10.465 1.00 93.38 235 TYR A N 1
ATOM 2000 C CA . TYR A 1 235 ? -0.506 12.981 -9.726 1.00 93.38 235 TYR A CA 1
ATOM 2001 C C . TYR A 1 235 ? -1.551 13.989 -9.249 1.00 93.38 235 TYR A C 1
ATOM 2003 O O . TYR A 1 235 ? -1.478 14.442 -8.110 1.00 93.38 235 TYR A O 1
ATOM 2011 N N . LEU A 1 236 ? -2.540 14.305 -10.085 1.00 92.94 236 LEU A N 1
ATOM 2012 C CA . LEU A 1 236 ? -3.612 15.244 -9.748 1.00 92.94 236 LEU A CA 1
ATOM 2013 C C . LEU A 1 236 ? -4.683 14.630 -8.834 1.00 92.94 236 LEU A C 1
ATOM 2015 O O . LEU A 1 236 ? -5.322 15.340 -8.063 1.00 92.94 236 LEU A O 1
ATOM 2019 N N . THR A 1 237 ? -4.892 13.315 -8.893 1.00 95.12 237 THR A N 1
ATOM 2020 C CA . THR A 1 237 ? -5.948 12.638 -8.119 1.00 95.12 237 THR A CA 1
ATOM 2021 C C . THR A 1 237 ? -5.461 12.010 -6.813 1.00 95.12 237 THR A C 1
ATOM 2023 O O . THR A 1 237 ? -6.278 11.733 -5.928 1.00 95.12 237 THR A O 1
ATOM 2026 N N . SER A 1 238 ? -4.148 11.835 -6.638 1.00 95.06 238 SER A N 1
ATOM 2027 C CA . SER A 1 238 ? -3.568 11.133 -5.489 1.00 95.06 238 SER A CA 1
ATOM 2028 C C . SER A 1 238 ? -3.956 11.715 -4.121 1.00 95.06 238 SER A C 1
ATOM 2030 O O . SER A 1 238 ? -4.191 10.907 -3.220 1.00 95.06 238 SER A O 1
ATOM 2032 N N . PRO A 1 239 ? -4.135 13.043 -3.917 1.00 94.69 239 PRO A N 1
ATOM 2033 C CA . PRO A 1 239 ? -4.556 13.559 -2.614 1.00 94.69 239 PRO A CA 1
ATOM 2034 C C . PRO A 1 239 ? -5.942 13.055 -2.211 1.00 94.69 239 PRO A C 1
ATOM 2036 O O . PRO A 1 239 ? -6.160 12.701 -1.055 1.00 94.69 239 PRO A O 1
ATOM 2039 N N . PHE A 1 240 ? -6.871 12.957 -3.164 1.00 95.25 240 PHE A N 1
ATOM 2040 C CA . PHE A 1 240 ? -8.223 12.456 -2.911 1.00 95.25 240 PHE A CA 1
ATOM 2041 C C . PHE A 1 240 ? -8.218 10.954 -2.629 1.00 95.25 240 PHE A C 1
ATOM 2043 O O . PHE A 1 240 ? -8.853 10.510 -1.672 1.00 95.25 240 PHE A O 1
ATOM 2050 N N . ILE A 1 241 ? -7.452 10.187 -3.414 1.00 95.56 241 ILE A N 1
ATOM 2051 C CA . ILE A 1 241 ? -7.245 8.750 -3.185 1.00 95.56 241 ILE A CA 1
ATOM 2052 C C . ILE A 1 241 ? -6.662 8.540 -1.784 1.00 95.56 241 ILE A C 1
ATOM 2054 O O . ILE A 1 241 ? -7.176 7.740 -1.006 1.00 95.56 241 ILE A O 1
ATOM 2058 N N . MET A 1 242 ? -5.641 9.313 -1.417 1.00 95.94 242 MET A N 1
ATOM 2059 C CA . MET A 1 242 ? -5.019 9.243 -0.101 1.00 95.94 242 MET A CA 1
ATOM 2060 C C . MET A 1 242 ? -6.013 9.573 1.018 1.00 95.94 242 MET A C 1
ATOM 2062 O O . MET A 1 242 ? -6.042 8.849 2.010 1.00 95.94 242 MET A O 1
ATOM 2066 N N . ILE A 1 243 ? -6.840 10.621 0.872 1.00 96.44 243 ILE A N 1
ATOM 2067 C CA . ILE A 1 243 ? -7.841 11.008 1.887 1.00 96.44 243 ILE A CA 1
ATOM 2068 C C . ILE A 1 243 ? -8.853 9.875 2.077 1.00 96.44 243 ILE A C 1
ATOM 2070 O O . ILE A 1 243 ? -9.193 9.516 3.204 1.00 96.44 243 ILE A O 1
ATOM 2074 N N . PHE A 1 244 ? -9.307 9.275 0.980 1.00 96.50 244 PHE A N 1
ATOM 2075 C CA . PHE A 1 244 ? -10.203 8.130 1.040 1.00 96.50 244 PHE A CA 1
ATOM 2076 C C . PHE A 1 244 ? -9.564 6.952 1.793 1.00 96.50 244 PHE A C 1
ATOM 2078 O O . PHE A 1 244 ? -10.157 6.422 2.735 1.00 96.50 244 PHE A O 1
ATOM 2085 N N . PHE A 1 245 ? -8.330 6.581 1.439 1.00 96.12 245 PHE A N 1
ATOM 2086 C CA . PHE A 1 245 ? -7.625 5.467 2.075 1.00 96.12 245 PHE A CA 1
ATOM 2087 C C . PHE A 1 245 ? -7.327 5.720 3.560 1.00 96.12 245 PHE A C 1
ATOM 2089 O O . PHE A 1 245 ? -7.560 4.828 4.376 1.00 96.12 245 PHE A O 1
ATOM 2096 N N . ILE A 1 246 ? -6.868 6.919 3.940 1.00 97.62 246 ILE A N 1
ATOM 2097 C CA . ILE A 1 246 ? -6.551 7.234 5.343 1.00 97.62 246 ILE A CA 1
ATOM 2098 C C . ILE A 1 246 ? -7.801 7.207 6.224 1.00 97.62 246 ILE A C 1
ATOM 2100 O O . ILE A 1 246 ? -7.739 6.692 7.340 1.00 97.62 246 ILE A O 1
ATOM 2104 N N . GLU A 1 247 ? -8.942 7.706 5.737 1.00 96.81 247 GLU A N 1
ATOM 2105 C CA . GLU A 1 247 ? -10.203 7.672 6.486 1.00 96.81 247 GLU A CA 1
ATOM 2106 C C . GLU A 1 247 ? -10.747 6.240 6.590 1.00 96.81 247 GLU A C 1
ATOM 2108 O O . GLU A 1 247 ? -11.216 5.845 7.658 1.00 96.81 247 GLU A O 1
ATOM 2113 N N . LEU A 1 248 ? -10.608 5.422 5.538 1.00 96.50 248 LEU A N 1
ATOM 2114 C CA . LEU A 1 248 ? -10.966 4.001 5.576 1.00 96.50 248 LEU A CA 1
ATOM 2115 C C . LEU A 1 248 ? -10.118 3.228 6.598 1.00 96.50 248 LEU A C 1
ATOM 2117 O O . LEU A 1 248 ? -10.664 2.520 7.448 1.00 96.50 248 LEU A O 1
ATOM 2121 N N . ILE A 1 249 ? -8.791 3.378 6.551 1.00 96.50 249 ILE A N 1
ATOM 2122 C CA . ILE A 1 249 ? -7.872 2.730 7.498 1.00 96.50 249 ILE A CA 1
ATOM 2123 C C . ILE A 1 249 ? -8.155 3.208 8.923 1.00 96.50 249 ILE A C 1
ATOM 2125 O O . ILE A 1 249 ? -8.297 2.385 9.829 1.00 96.50 249 ILE A O 1
ATOM 2129 N N . LYS A 1 250 ? -8.312 4.518 9.131 1.00 95.62 250 LYS A N 1
ATOM 2130 C CA . LYS A 1 250 ? -8.667 5.081 10.437 1.00 95.62 250 LYS A CA 1
ATOM 2131 C C . LYS A 1 250 ? -9.972 4.483 10.964 1.00 95.62 250 LYS A C 1
ATOM 2133 O O . LYS A 1 250 ? -9.984 3.980 12.085 1.00 95.62 250 LYS A O 1
ATOM 2138 N N . TYR A 1 251 ? -11.035 4.469 10.158 1.00 94.94 251 TYR A N 1
ATOM 2139 C CA . TYR A 1 251 ? -12.331 3.898 10.533 1.00 94.94 251 TYR A CA 1
ATOM 2140 C C . TYR A 1 251 ? -12.209 2.430 10.965 1.00 94.94 251 TYR A C 1
ATOM 2142 O O . TYR A 1 251 ? -12.711 2.034 12.023 1.00 94.94 251 TYR A O 1
ATOM 2150 N N . LEU A 1 252 ? -11.503 1.619 10.170 1.00 94.62 252 LEU A N 1
ATOM 2151 C CA . LEU A 1 252 ? -11.313 0.199 10.450 1.00 94.62 252 LEU A CA 1
ATOM 2152 C C . LEU A 1 252 ? -10.548 -0.027 11.760 1.00 94.62 252 LEU A C 1
ATOM 2154 O O . LEU A 1 252 ? -10.969 -0.844 12.585 1.00 94.62 252 LEU A O 1
ATOM 2158 N N . PHE A 1 253 ? -9.453 0.702 11.977 1.00 93.88 253 PHE A N 1
ATOM 2159 C CA . PHE A 1 253 ? -8.597 0.512 13.145 1.00 93.88 253 PHE A CA 1
ATOM 2160 C C . PHE A 1 253 ? -9.173 1.128 14.428 1.00 93.88 253 PHE A C 1
ATOM 2162 O O . PHE A 1 253 ? -9.038 0.527 15.495 1.00 93.88 253 PHE A O 1
ATOM 2169 N N . GLU A 1 254 ? -9.847 2.280 14.366 1.00 91.38 254 GLU A N 1
ATOM 2170 C CA . GLU A 1 254 ? -10.479 2.891 15.545 1.00 91.38 254 GLU A CA 1
ATOM 2171 C C . GLU A 1 254 ? -11.541 1.968 16.141 1.00 91.38 254 GLU A C 1
ATOM 2173 O O . GLU A 1 254 ? -11.514 1.688 17.344 1.00 91.38 254 GLU A O 1
ATOM 2178 N N . LYS A 1 255 ? -12.411 1.409 15.293 1.00 89.19 255 LYS A N 1
ATOM 2179 C CA . LYS A 1 255 ? -13.424 0.434 15.714 1.00 89.19 255 LYS A CA 1
ATOM 2180 C C . LYS A 1 255 ? -12.785 -0.833 16.297 1.00 89.19 255 LYS A C 1
ATOM 2182 O O . LYS A 1 255 ? -13.228 -1.329 17.336 1.00 89.19 255 LYS A O 1
ATOM 2187 N N . PHE A 1 256 ? -11.703 -1.313 15.684 1.00 91.25 256 PHE A N 1
ATOM 2188 C CA . PHE A 1 256 ? -10.961 -2.485 16.148 1.00 91.25 256 PHE A CA 1
ATOM 2189 C C . PHE A 1 256 ? -10.325 -2.290 17.531 1.00 91.25 256 PHE A C 1
ATOM 2191 O O . PHE A 1 256 ? -10.409 -3.190 18.377 1.00 91.25 256 PHE A O 1
ATOM 2198 N N . PHE A 1 257 ? -9.706 -1.131 17.780 1.00 88.94 257 PHE A N 1
ATOM 2199 C CA . PHE A 1 257 ? -9.090 -0.826 19.072 1.00 88.94 257 PHE A CA 1
ATOM 2200 C C . PHE A 1 257 ? -10.138 -0.528 20.157 1.00 88.94 257 PHE A C 1
ATOM 2202 O O . PHE A 1 257 ? -9.984 -1.007 21.278 1.00 88.94 257 PHE A O 1
ATOM 2209 N N . TYR A 1 258 ? -11.229 0.176 19.833 1.00 84.44 258 TYR A N 1
ATOM 2210 C CA . TYR A 1 258 ? -12.290 0.528 20.791 1.00 84.44 258 TYR A CA 1
ATOM 2211 C C . TYR A 1 258 ? -13.018 -0.694 21.380 1.00 84.44 258 TYR A C 1
ATOM 2213 O O . TYR A 1 258 ? -13.274 -0.769 22.587 1.00 84.44 258 TYR A O 1
ATOM 2221 N N . LEU A 1 259 ? -13.315 -1.699 20.547 1.00 77.69 259 LEU A N 1
ATOM 2222 C CA . LEU A 1 259 ? -13.957 -2.945 20.992 1.00 77.69 259 LEU A CA 1
ATOM 2223 C C . LEU A 1 259 ? -13.110 -3.728 22.008 1.00 77.69 259 LEU A C 1
ATOM 2225 O O . LEU A 1 259 ? -13.634 -4.573 22.731 1.00 77.69 259 LEU A O 1
ATOM 2229 N N . ASN A 1 260 ? -11.801 -3.483 22.076 1.00 70.38 260 ASN A N 1
ATOM 2230 C CA . ASN A 1 260 ? -10.947 -4.115 23.074 1.00 70.38 260 ASN A CA 1
ATOM 2231 C C . ASN A 1 260 ? -11.037 -3.408 24.433 1.00 70.38 260 ASN A C 1
ATOM 2233 O O . ASN A 1 260 ? -11.198 -4.075 25.454 1.00 70.38 260 ASN A O 1
ATOM 2237 N N . SER A 1 261 ? -10.984 -2.073 24.429 1.00 69.12 261 SER A N 1
ATOM 2238 C CA . SER A 1 261 ? -11.024 -1.253 25.644 1.00 69.12 261 SER A CA 1
ATOM 2239 C C . SER A 1 261 ? -12.331 -1.453 26.421 1.00 69.12 261 SER A C 1
ATOM 2241 O O . SER A 1 261 ? -12.296 -1.658 27.630 1.00 69.12 261 SER A O 1
ATOM 2243 N N . SER A 1 262 ? -13.474 -1.492 25.727 1.00 66.88 262 SER A N 1
ATOM 2244 C CA . SER A 1 262 ? -14.797 -1.732 26.340 1.00 66.88 262 SER A CA 1
ATOM 2245 C C . SER A 1 262 ? -14.905 -3.106 27.014 1.00 66.88 262 SER A C 1
ATOM 2247 O O . SER A 1 262 ? -15.357 -3.213 28.151 1.00 66.88 262 SER A O 1
ATOM 2249 N N . ASN A 1 263 ? -14.418 -4.162 26.357 1.00 67.19 263 ASN A N 1
ATOM 2250 C CA . ASN A 1 263 ? -14.410 -5.510 26.929 1.00 67.19 263 ASN A CA 1
ATOM 2251 C C . ASN A 1 263 ? -13.495 -5.636 28.157 1.00 67.19 263 ASN A C 1
ATOM 2253 O O . ASN A 1 263 ? -13.783 -6.425 29.056 1.00 67.19 263 ASN A O 1
ATOM 2257 N N . GLN A 1 264 ? -12.384 -4.897 28.197 1.00 67.19 264 GLN A N 1
ATOM 2258 C CA . GLN A 1 264 ? -11.484 -4.893 29.352 1.00 67.19 264 GLN A CA 1
ATOM 2259 C C . GLN A 1 264 ? -12.073 -4.117 30.532 1.00 67.19 264 GLN A C 1
ATOM 2261 O O . GLN A 1 264 ? -11.986 -4.606 31.655 1.00 67.19 264 GLN A O 1
ATOM 2266 N N . LEU A 1 265 ? -12.726 -2.980 30.277 1.00 68.38 265 LEU A N 1
ATOM 2267 C CA . LEU A 1 265 ? -13.392 -2.190 31.313 1.00 68.38 265 LEU A CA 1
ATOM 2268 C C . LEU A 1 265 ? -14.536 -2.977 31.971 1.00 68.38 265 LEU A C 1
ATOM 2270 O O . LEU A 1 265 ? -14.593 -3.074 33.191 1.00 68.38 265 LEU A O 1
ATOM 2274 N N . ASN A 1 266 ? -15.374 -3.642 31.168 1.00 68.19 266 ASN A N 1
ATOM 2275 C CA . ASN A 1 266 ? -16.455 -4.486 31.687 1.00 68.19 266 ASN A CA 1
ATOM 2276 C C . ASN A 1 266 ? -15.926 -5.644 32.544 1.00 68.19 266 ASN A C 1
ATOM 2278 O O . ASN A 1 266 ? -16.507 -5.964 33.572 1.00 68.19 266 ASN A O 1
ATOM 2282 N N . LYS A 1 267 ? -14.803 -6.264 32.153 1.00 71.12 267 LYS A N 1
ATOM 2283 C CA . LYS A 1 267 ? -14.171 -7.313 32.968 1.00 71.12 267 LYS A CA 1
ATOM 2284 C C . LYS A 1 267 ? -13.649 -6.78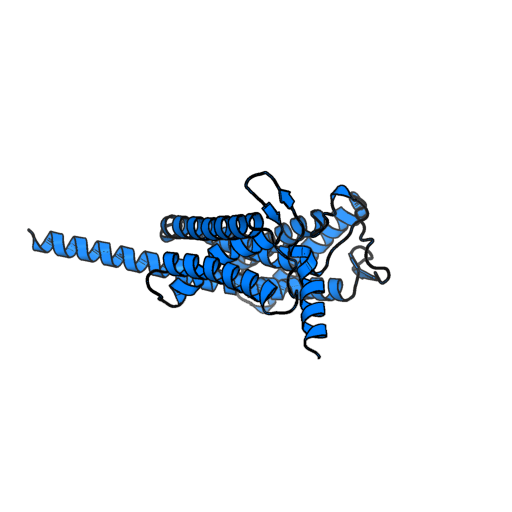4 34.299 1.00 71.12 267 LYS A C 1
ATOM 2286 O O . LYS A 1 267 ? -13.752 -7.491 35.290 1.00 71.12 267 LYS A O 1
ATOM 2291 N N . GLN A 1 268 ? -13.080 -5.579 34.317 1.00 71.69 268 GLN A N 1
ATOM 2292 C CA . GLN A 1 268 ? -12.618 -4.956 35.556 1.00 71.69 268 GLN A CA 1
ATOM 2293 C C . GLN A 1 268 ? -13.792 -4.649 36.487 1.00 71.69 268 GLN A C 1
ATOM 2295 O O . GLN A 1 268 ? -13.724 -5.024 37.649 1.00 71.69 268 GLN A O 1
ATOM 2300 N N . LEU A 1 269 ? -14.876 -4.063 35.970 1.00 72.94 269 LEU A N 1
ATOM 2301 C CA . LEU A 1 269 ? -16.083 -3.773 36.755 1.00 72.94 269 LEU A CA 1
ATOM 2302 C C . LEU A 1 269 ? -16.686 -5.036 37.385 1.00 72.94 269 LEU A C 1
ATOM 2304 O O . LEU A 1 269 ? -16.938 -5.043 38.582 1.00 72.94 269 LEU A O 1
ATOM 2308 N N . VAL A 1 270 ? -16.802 -6.133 36.626 1.00 74.12 270 VAL A N 1
ATOM 2309 C CA . VAL A 1 270 ? -17.291 -7.416 37.167 1.00 74.12 270 VAL A CA 1
ATOM 2310 C C . VAL A 1 270 ? -16.385 -7.947 38.282 1.00 74.12 270 VAL A C 1
ATOM 2312 O O . VAL A 1 270 ? -16.884 -8.462 39.274 1.00 74.12 270 VAL A O 1
ATOM 2315 N N . ILE A 1 271 ? -15.059 -7.815 38.148 1.00 77.50 271 ILE A N 1
ATOM 2316 C CA . ILE A 1 271 ? -14.123 -8.233 39.205 1.00 77.50 271 ILE A CA 1
ATOM 2317 C C . ILE A 1 271 ? -14.337 -7.403 40.479 1.00 77.50 271 ILE A C 1
ATOM 2319 O O . ILE A 1 271 ? -14.360 -7.981 41.563 1.00 77.50 271 ILE A O 1
ATOM 2323 N N . PHE A 1 272 ? -14.534 -6.085 40.355 1.00 68.31 272 PHE A N 1
ATOM 2324 C CA . PHE A 1 272 ? -14.830 -5.212 41.497 1.00 68.31 272 PHE A CA 1
ATOM 2325 C C . PHE A 1 272 ? -16.150 -5.587 42.184 1.00 68.31 272 PHE A C 1
ATOM 2327 O O . PHE A 1 272 ? -16.152 -5.786 43.394 1.00 68.31 272 PHE A O 1
ATOM 2334 N N . GLU A 1 273 ? -17.232 -5.794 41.429 1.00 75.69 273 GLU A N 1
ATOM 2335 C CA . GLU A 1 273 ? -18.533 -6.205 41.986 1.00 75.69 273 GLU A CA 1
ATOM 2336 C C . GLU A 1 273 ? -18.457 -7.562 42.708 1.00 75.69 273 GLU A C 1
ATOM 2338 O O . GLU A 1 273 ? -19.046 -7.742 43.772 1.00 75.69 273 GLU A O 1
ATOM 2343 N N . THR A 1 274 ? -17.698 -8.527 42.171 1.00 78.50 274 THR A N 1
ATOM 2344 C CA . THR A 1 274 ? -17.507 -9.828 42.839 1.00 78.50 274 THR A CA 1
ATOM 2345 C C . THR A 1 274 ? -16.637 -9.752 44.091 1.00 78.50 274 THR A C 1
ATOM 2347 O O . THR A 1 274 ? -16.780 -10.606 44.961 1.00 78.50 274 THR A O 1
ATOM 2350 N N . ALA A 1 275 ? -15.734 -8.770 44.176 1.00 71.94 275 ALA A N 1
ATOM 2351 C CA . ALA A 1 275 ? -14.910 -8.551 45.359 1.00 71.94 275 ALA A CA 1
ATOM 2352 C C . ALA A 1 275 ? -15.724 -7.891 46.482 1.00 71.94 275 ALA A C 1
ATOM 2354 O O . ALA A 1 275 ? -15.664 -8.365 47.608 1.00 71.94 275 ALA A O 1
ATOM 2355 N N . GLU A 1 276 ? -16.546 -6.883 46.165 1.00 72.00 276 GLU A N 1
ATOM 2356 C CA . GLU A 1 276 ? -17.451 -6.245 47.137 1.00 72.00 276 GLU A CA 1
ATOM 2357 C C . GLU A 1 276 ? -18.513 -7.213 47.677 1.00 72.00 276 GLU A C 1
ATOM 2359 O O . GLU A 1 276 ? -18.862 -7.152 48.847 1.00 72.00 276 GLU A O 1
ATOM 2364 N N . ALA A 1 277 ? -19.014 -8.141 46.856 1.00 74.00 277 ALA A N 1
ATOM 2365 C CA . ALA A 1 277 ? -19.993 -9.138 47.300 1.00 74.00 277 ALA A CA 1
ATOM 2366 C C . ALA A 1 277 ? -19.409 -10.245 48.206 1.00 74.00 277 ALA A C 1
ATOM 2368 O O . ALA A 1 277 ? -20.168 -11.063 48.727 1.00 74.00 277 ALA A O 1
ATOM 2369 N N . ALA A 1 278 ? -18.081 -10.325 48.332 1.00 72.50 278 ALA A N 1
ATOM 2370 C CA . ALA A 1 278 ? -17.385 -11.329 49.135 1.00 72.50 278 ALA A CA 1
ATOM 2371 C C . ALA A 1 278 ? -16.924 -10.806 50.512 1.00 72.50 278 ALA A C 1
ATOM 2373 O O . ALA A 1 278 ? -16.421 -11.605 51.307 1.00 72.50 278 ALA A O 1
ATOM 2374 N N . GLU A 1 279 ? -17.088 -9.506 50.779 1.00 66.88 279 GLU A N 1
ATOM 2375 C CA . GLU A 1 279 ? -16.849 -8.844 52.074 1.00 66.88 279 GLU A CA 1
ATOM 2376 C C . GLU A 1 279 ? -18.140 -8.745 52.904 1.00 66.88 279 GLU A C 1
ATOM 2378 O O . GLU A 1 279 ? -18.044 -8.928 54.141 1.00 66.88 279 GLU A O 1
#

Secondary structure (DSSP, 8-state):
--HHHHHHHHHHHHGGGG--SEE-SS-EE-SHHHHHHHHHHHHHHHHHHTT-TTHHHHHHHHHHHHHHHHHHHHHHTTT-S----HHHHHHHHHHHHHHHHHHHHHHHHHTTS-HHHHHHHHHHHHHHHHHHHHHHHHT--BS-GGGB-SS-BHHHHHHHHHHHHHHHHHHHHHGGG-S-HHHHHHHHHHHHHHHHHHHHHIIIIIS---B-S-TT-EE-STTT-EE-HHHHHHHHHHHHHHHHHHHHHHHHHHHHHHHHHHHHHHHHHHHHHHHHTT-

Nearest PDB structures (foldseek):
  2z1q-assembly1_B  TM=2.489E-01  e=2.574E+00  Thermus thermophilus HB8
  8jvi-assembly1_B  TM=2.141E-01  e=7.118E+00  Homo sapiens

Solvent-accessible surface area (backbone atoms only — not comparable to full-atom values): 14884 Å² total; per-residue (Å²): 131,57,71,68,55,53,41,50,52,52,39,73,69,48,52,42,35,74,36,73,76,46,75,61,99,76,44,39,38,34,46,49,35,54,54,30,22,52,46,23,37,47,44,41,34,53,36,45,67,68,68,46,80,64,32,65,64,51,40,52,50,50,50,54,49,47,53,53,49,52,55,46,38,45,75,75,43,85,62,55,53,80,90,74,52,76,46,37,57,52,31,32,44,50,37,15,49,47,21,37,51,52,46,53,54,44,45,68,59,60,38,76,66,57,69,67,60,52,54,52,46,34,18,49,54,36,14,43,52,54,20,52,54,48,34,44,70,70,47,58,36,49,73,48,62,94,39,42,52,95,27,42,22,52,60,62,32,51,52,42,24,51,54,41,25,52,51,38,48,47,49,78,73,42,58,89,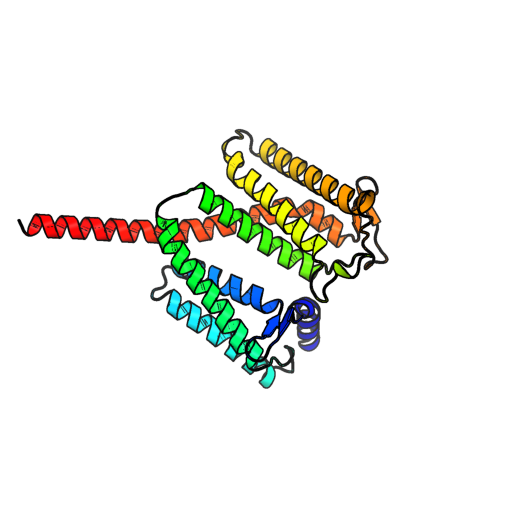74,47,91,48,67,69,61,44,54,51,50,51,50,52,52,49,52,51,51,51,51,51,53,38,40,45,37,40,72,73,68,62,48,40,79,66,73,60,92,74,49,40,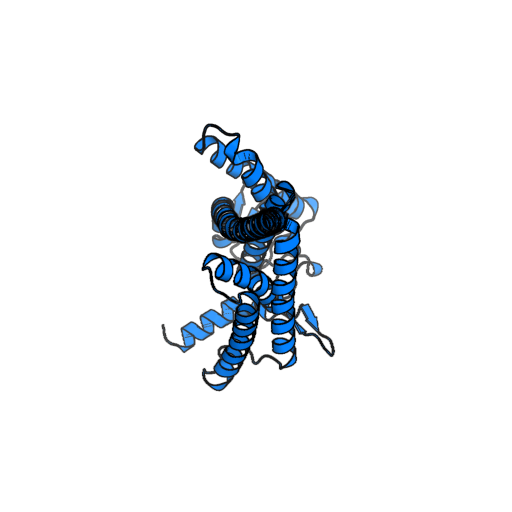66,77,50,95,78,52,44,68,37,41,72,68,54,54,52,45,67,75,43,41,66,60,55,48,52,53,44,35,51,51,48,40,54,48,50,52,54,38,29,49,62,48,43,55,56,51,51,54,53,50,51,53,52,52,54,57,53,63,76,72,111

pLDDT: mean 90.19, std 9.26, range [57.22, 98.19]

Mean predicted aligned error: 5.66 Å

Foldseek 3Di:
DDPVVVLVVVCVQCVLQPFFPDDDPQATDGNVLVVLLVLLQQQLLVCVLVVHPPSLVVSLVVLLVVLVVVCVCCVPPDCSDPDDDPSHSVNSSVSNNVSNVVNVVCLVVVLDDDPPVLLLVLLQVLQLVLLSSVQQRVQWDWPDVVQHDSGGRNLSSVLSSVLSSVLSSCCVPCCVVDPDNVVSVVVSLVSSVVSVLVSLCCCCVVVVIDTDDDPQWDQDPPSSDIDDPVVVVCSNCVSVSSVVSSVVSSVSVVSSSNVSNVVVVVVVVVVVVVVVVVD